Protein AF-A0A959S292-F1 (afdb_monomer)

Mean predicted aligned error: 10.47 Å

Radius of gyration: 26.12 Å; Cα contacts (8 Å, |Δi|>4): 467; chains: 1; bounding box: 63×38×84 Å

Solvent-accessible surface area (backbone atoms only — not comparable to full-atom values): 20272 Å² total; per-residue (Å²): 128,15,87,59,72,49,72,53,76,44,62,42,86,89,78,70,42,67,40,35,37,38,40,36,19,60,53,33,77,73,73,91,81,73,56,94,46,93,55,31,39,71,78,40,33,29,43,41,36,37,42,35,37,43,74,49,97,86,70,49,79,38,80,38,33,33,41,45,33,38,39,38,37,36,27,41,41,63,89,47,100,77,47,44,82,45,79,46,78,48,81,46,76,52,67,63,85,62,91,89,60,82,84,85,71,63,50,64,86,78,71,92,63,91,68,58,67,73,57,57,53,29,63,56,75,87,56,65,69,58,62,72,72,41,63,88,75,49,69,95,51,102,72,45,62,68,62,44,54,63,67,34,71,88,39,90,34,64,75,26,67,83,47,93,48,86,84,62,87,70,69,72,68,83,53,68,34,41,64,76,60,94,70,78,73,71,81,70,83,72,73,78,64,80,85,66,82,83,62,96,76,66,59,78,77,75,44,44,40,85,40,72,48,66,39,38,38,78,49,72,56,92,96,44,73,48,76,51,71,46,42,31,41,37,41,87,71,30,45,71,75,61,88,79,47,44,30,40,42,29,39,53,44,50,54,53,48,51,52,41,51,54,48,51,57,50,51,52,60,53,69,74,45,95,68,52,76,66,59,48,51,53,51,49,56,56,46,50,57,53,49,56,51,52,53,51,52,49,55,64,59,17,63,74,39,73,32,55,72,47,42,52,55,52,33,51,51,36,27,74,79,70,71,43,56,45,59,77,76,40,45,51,82,61,79,89,126

Secondary structure (DSSP, 8-state):
--SS-EEEEEE-TTT--EEEEEEEETT-SS-S---SSTT-EEEEEEEEEEEEEEE-TTS-EEEEEEEEEEEEEEEETTTSTT-EEEEEEEEEEEE---SSS-----B----SS---HHHHHTTSPP-HHHHHH-GGGS---TT-HHHHHHH-TTS--TTTTTS--TT-SS-SSSPPPEE--SSPP--------TT-TT-SSS-TTTSEE--EEEEEEEEEETTEEEEEEEEEE-TTT-EE-SPP-HHHHHHHHHHHHHHHHHHHHHHHHHHTS---HHHHHHHHHHHHHHHHHHHHHHHHHHTTTT-HHHHHHHHHHHHHHH---HHHHH-TTSPP-

Nearest PDB structures (foldseek):
  7dsa-assembly1_B  TM=5.468E-01  e=2.032E-01  Gallus gallus
  3aa6-assembly1_B  TM=6.271E-01  e=7.520E-01  Gallus gallus
  7ds6-assembly1_B  TM=5.058E-01  e=6.047E-01  Gallus gallus
  4akr-assembly1_A  TM=4.272E-01  e=4.360E-01  Dictyostelium discoideum AX2
  7t5q-assembly1_J  TM=5.688E-01  e=2.783E+00  Homo sapiens

Sequence (337 aa):
TGLFFYGKIWINKTNNHFIKFTMNCDNALKHPFLPLFPSDKISNVSLFITQSFKNKSDGQVLYNHTDFIYKIDYVSRSESLEAQNYSILTKAVLYAYNYDSIFNLPFFNFGDINMDDYRKINAMPYNDFFWKNNDEYRLNDSINSNELFFNDSSSLTNKTLFNSNTILNKSFFEHPYIHWSKNRVKFRDILQDTSFENELTAIKSEQYNLSVKIYMDINSYKDSTDIITSTIFDPFESFYYLPIDNQTHCFVNIYFDLCEIERRKFEEKLKAQKININSAKEMYNTFLTQFEINKKVYLKAVERGTNKKEMEKYNNIVYKELGINNIELFQPFQDEK

pLDDT: mean 83.11, std 15.4, range [36.31, 98.06]

Foldseek 3Di:
DADAWDKDWDADPVLRHTAKMKTWGFFHPDDPDDDPDPQKDWPGKIWIKMWGWDADPVGDIGTFKIWIWMWTWMWHSNPDPPIDTDIDIDTDMGGDPDDPDDDDDKDDDLDPDPDDVLLVVQQDDDDPPCCVQCVVPQDPDPPRVVVCLQPPCVHQHQVNVPPDDVVPPDDLLVHGKHWDDPDFDDHDFPPPPPVPPPPPPDDQVVQWDWDKIKIWDWDDDDPDIDIDITIITNSNRTGHRDGDALLLSLLNRLLSLVLVLLVVVLVVVVVVDPDDPVRNVVSVVVSVVVSVVVSVVSCVCCVSRPNVVSSVVSQVVSCVRPVDRSCVVSVNPDPDD

Structure (mmCIF, N/CA/C/O backbone):
data_AF-A0A959S292-F1
#
_entry.id   AF-A0A959S292-F1
#
loop_
_atom_site.group_PDB
_atom_site.id
_atom_site.type_symbol
_atom_site.label_atom_id
_atom_site.label_alt_id
_atom_site.label_comp_id
_atom_site.label_asym_id
_atom_site.label_entity_id
_atom_site.label_seq_id
_atom_site.pdbx_PDB_ins_code
_atom_site.Cartn_x
_atom_site.Cartn_y
_atom_site.Cartn_z
_atom_site.occupancy
_atom_site.B_iso_or_equiv
_atom_site.auth_seq_id
_atom_site.auth_comp_id
_atom_site.auth_asym_id
_atom_site.auth_atom_id
_atom_site.pdbx_PDB_model_num
ATOM 1 N N . THR A 1 1 ? 38.748 -5.333 -19.003 1.00 64.69 1 THR A N 1
ATOM 2 C CA . THR A 1 1 ? 37.351 -5.159 -19.469 1.00 64.69 1 THR A CA 1
ATOM 3 C C . THR A 1 1 ? 36.496 -4.782 -18.266 1.00 64.69 1 THR A C 1
ATOM 5 O O . THR A 1 1 ? 36.969 -4.993 -17.158 1.00 64.69 1 THR A O 1
ATOM 8 N N . GLY A 1 2 ? 35.346 -4.118 -18.436 1.00 80.00 2 GLY A N 1
ATOM 9 C CA . GLY A 1 2 ? 34.453 -3.781 -17.307 1.00 80.00 2 GLY A CA 1
ATOM 10 C C . GLY A 1 2 ? 34.428 -2.321 -16.825 1.00 80.00 2 GLY A C 1
ATOM 11 O O . GLY A 1 2 ? 33.621 -1.979 -15.966 1.00 80.00 2 GLY A O 1
ATOM 12 N N . LEU A 1 3 ? 35.280 -1.435 -17.358 1.00 88.81 3 LEU A N 1
ATOM 13 C CA . LEU A 1 3 ? 35.246 0.007 -17.032 1.00 88.81 3 LEU A CA 1
ATOM 14 C C . LEU A 1 3 ? 34.299 0.816 -17.926 1.00 88.81 3 LEU A C 1
ATOM 16 O O . LEU A 1 3 ? 33.831 1.875 -17.516 1.00 88.81 3 LEU A O 1
ATOM 20 N N . PHE A 1 4 ? 34.038 0.333 -19.141 1.00 92.06 4 PHE A N 1
ATOM 21 C CA . PHE A 1 4 ? 33.269 1.037 -20.162 1.00 92.06 4 PHE A CA 1
ATOM 22 C C . PHE A 1 4 ? 32.275 0.088 -20.821 1.00 92.06 4 PHE A C 1
ATOM 24 O O . PHE A 1 4 ? 32.559 -1.101 -20.982 1.00 92.06 4 PHE A O 1
ATOM 31 N N . PHE A 1 5 ? 31.143 0.642 -21.248 1.00 94.19 5 PHE A N 1
ATOM 32 C CA . PHE A 1 5 ? 30.197 -0.062 -22.100 1.00 94.19 5 PHE A CA 1
ATOM 33 C C . PHE A 1 5 ? 30.690 -0.086 -23.549 1.00 94.19 5 PHE A C 1
ATOM 35 O O . PHE A 1 5 ? 31.278 0.880 -24.036 1.00 94.19 5 PHE A O 1
ATOM 42 N N . TYR A 1 6 ? 30.386 -1.168 -24.256 1.00 95.50 6 TYR A N 1
ATOM 43 C CA . TYR A 1 6 ? 30.479 -1.251 -25.711 1.00 95.50 6 TYR A CA 1
ATOM 44 C C . TYR A 1 6 ? 29.097 -1.515 -26.303 1.00 95.50 6 TYR A C 1
ATOM 46 O O . TYR A 1 6 ? 28.211 -2.052 -25.640 1.00 95.50 6 TYR A O 1
ATOM 54 N N . GLY A 1 7 ? 28.883 -1.128 -27.557 1.00 96.00 7 GLY A N 1
ATOM 55 C CA . GLY A 1 7 ? 27.524 -1.065 -28.062 1.00 96.00 7 GLY A CA 1
ATOM 56 C C . GLY A 1 7 ? 27.379 -0.876 -29.554 1.00 96.00 7 GLY A C 1
ATOM 57 O O . GLY A 1 7 ? 28.348 -0.800 -30.305 1.00 96.00 7 GLY A O 1
ATOM 58 N N . LYS A 1 8 ? 26.120 -0.807 -29.968 1.00 97.44 8 LYS A N 1
ATOM 59 C CA . LYS A 1 8 ? 25.694 -0.532 -31.337 1.00 97.44 8 LYS A CA 1
ATOM 60 C C . LYS A 1 8 ? 24.531 0.442 -31.275 1.00 97.44 8 LYS A C 1
ATOM 62 O O . LYS A 1 8 ? 23.714 0.363 -30.361 1.00 97.44 8 LYS A O 1
ATOM 67 N N . ILE A 1 9 ? 24.459 1.335 -32.251 1.00 95.25 9 ILE A N 1
ATOM 68 C CA . ILE A 1 9 ? 23.356 2.276 -32.429 1.00 95.25 9 ILE A CA 1
ATOM 69 C C . ILE A 1 9 ? 22.746 1.996 -33.799 1.00 95.25 9 ILE A C 1
ATOM 71 O O . ILE A 1 9 ? 23.464 1.815 -34.782 1.00 95.25 9 ILE A O 1
ATOM 75 N N . TRP A 1 10 ? 21.420 1.958 -33.859 1.00 95.44 10 TRP A N 1
ATOM 76 C CA . TRP A 1 10 ? 20.664 1.815 -35.093 1.00 95.44 10 TRP A CA 1
ATOM 77 C C . TRP A 1 10 ? 19.926 3.117 -35.373 1.00 95.44 10 TRP A C 1
ATOM 79 O O . TRP A 1 10 ? 19.134 3.580 -34.551 1.00 95.44 10 TRP A O 1
ATOM 89 N N . ILE A 1 11 ? 20.183 3.677 -36.552 1.00 92.00 11 ILE A N 1
ATOM 90 C CA . ILE A 1 11 ? 19.563 4.904 -37.048 1.00 92.00 11 ILE A CA 1
ATOM 91 C C . ILE A 1 11 ? 18.840 4.555 -38.344 1.00 92.00 11 ILE A C 1
ATOM 93 O O . ILE A 1 11 ? 19.388 3.867 -39.209 1.00 92.00 11 ILE A O 1
ATOM 97 N N . ASN A 1 12 ? 17.600 5.009 -38.482 1.00 88.38 12 ASN A N 1
ATOM 98 C CA . ASN A 1 12 ? 16.881 4.911 -39.739 1.00 88.38 12 ASN A CA 1
ATOM 99 C C . ASN A 1 12 ? 17.501 5.900 -40.735 1.00 88.38 12 ASN A C 1
ATOM 101 O O . ASN A 1 12 ? 17.478 7.107 -40.525 1.00 88.38 12 ASN A O 1
ATOM 105 N N . LYS A 1 13 ? 18.055 5.379 -41.830 1.00 87.12 13 LYS A N 1
ATOM 106 C CA . LYS A 1 13 ? 18.796 6.171 -42.820 1.00 87.12 13 LYS A CA 1
ATOM 107 C C . LYS A 1 13 ? 17.930 7.196 -43.565 1.00 87.12 13 LYS A C 1
ATOM 109 O O . LYS A 1 13 ? 18.461 8.181 -44.060 1.00 87.12 13 LYS A O 1
ATOM 114 N N . THR A 1 14 ? 16.624 6.963 -43.675 1.00 86.75 14 THR A N 1
ATOM 115 C CA . THR A 1 14 ? 15.723 7.819 -44.459 1.00 86.75 14 THR A CA 1
ATOM 116 C C . THR A 1 14 ? 15.321 9.074 -43.695 1.00 86.75 14 THR A C 1
ATOM 118 O O . THR A 1 14 ? 15.232 10.141 -44.291 1.00 86.75 14 THR A O 1
ATOM 121 N N . ASN A 1 15 ? 15.091 8.965 -42.385 1.00 84.62 15 ASN A N 1
ATOM 122 C CA . ASN A 1 15 ? 14.650 10.087 -41.549 1.00 84.62 15 ASN A CA 1
ATOM 123 C C . ASN A 1 15 ? 15.661 10.485 -40.459 1.00 84.62 15 ASN A C 1
ATOM 125 O O . ASN A 1 15 ? 15.398 11.407 -39.702 1.00 84.62 15 ASN A O 1
ATOM 129 N N . ASN A 1 16 ? 16.821 9.825 -40.379 1.00 85.31 16 ASN A N 1
ATOM 130 C CA . ASN A 1 16 ? 17.844 10.019 -39.344 1.00 85.31 16 ASN A CA 1
ATOM 131 C C . ASN A 1 16 ? 17.335 9.823 -37.9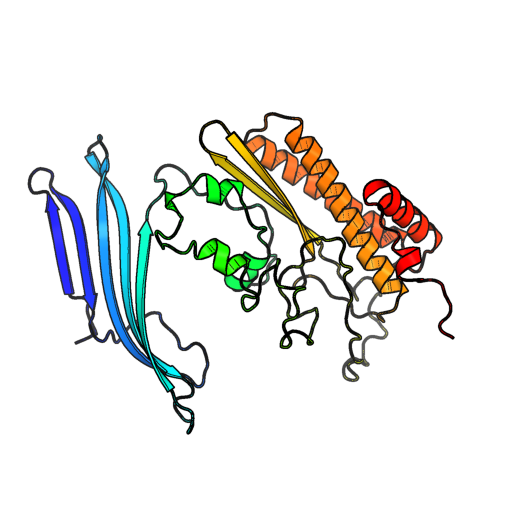04 1.00 85.31 16 ASN A C 1
ATOM 133 O O . ASN A 1 16 ? 17.915 10.357 -36.960 1.00 85.31 16 ASN A O 1
ATOM 137 N N . HIS A 1 17 ? 16.270 9.042 -37.706 1.00 89.19 17 HIS A N 1
ATOM 138 C CA . HIS A 1 17 ? 15.724 8.788 -36.373 1.00 89.19 17 HIS A CA 1
ATOM 139 C C . HIS A 1 17 ? 16.419 7.616 -35.679 1.00 89.19 17 HIS A C 1
ATOM 141 O O . HIS A 1 17 ? 16.722 6.593 -36.300 1.00 89.19 17 HIS A O 1
ATOM 147 N N . PHE A 1 18 ? 16.608 7.734 -34.364 1.00 88.81 18 PHE A N 1
ATOM 148 C CA . PHE A 1 18 ? 17.076 6.633 -33.528 1.00 88.81 18 PHE A CA 1
ATOM 149 C C . PHE A 1 18 ? 16.031 5.517 -33.478 1.00 88.81 18 PHE A C 1
ATOM 151 O O . PHE A 1 18 ? 14.853 5.767 -33.238 1.00 88.81 18 PHE A O 1
ATOM 158 N N . ILE A 1 19 ? 16.475 4.281 -33.699 1.00 91.25 19 ILE A N 1
ATOM 159 C CA . ILE A 1 19 ? 15.629 3.085 -33.599 1.00 91.25 19 ILE A CA 1
ATOM 160 C C . ILE A 1 19 ? 15.891 2.391 -32.268 1.00 91.25 19 ILE A C 1
ATOM 162 O O . ILE A 1 19 ? 14.966 2.085 -31.524 1.00 91.25 19 ILE A O 1
ATOM 166 N N . LYS A 1 20 ? 17.162 2.113 -31.978 1.00 95.00 20 LYS A N 1
ATOM 167 C CA . LYS A 1 20 ? 17.593 1.483 -30.732 1.00 95.00 20 LYS A CA 1
ATOM 168 C C . LYS A 1 20 ? 19.090 1.642 -30.535 1.00 95.00 20 LYS A C 1
ATOM 170 O O . LYS A 1 20 ? 19.821 1.878 -31.500 1.00 95.00 20 LYS A O 1
ATOM 175 N N . PHE A 1 21 ? 19.558 1.417 -29.319 1.00 96.06 21 PHE A N 1
ATOM 176 C CA . PHE A 1 21 ? 20.965 1.155 -29.062 1.00 96.06 21 PHE A CA 1
ATOM 177 C C . PHE A 1 21 ? 21.142 0.104 -27.972 1.00 96.06 21 PHE A C 1
ATOM 179 O O . PHE A 1 21 ? 20.282 -0.084 -27.116 1.00 96.06 21 PHE A O 1
ATOM 186 N N . THR A 1 22 ? 22.267 -0.598 -28.034 1.00 97.50 22 THR A N 1
ATOM 187 C CA . THR A 1 22 ? 22.650 -1.627 -27.063 1.00 97.50 22 THR A CA 1
ATOM 188 C C . THR A 1 22 ? 23.900 -1.181 -26.330 1.00 97.50 22 THR A C 1
ATOM 190 O O . THR A 1 22 ? 24.841 -0.731 -26.982 1.00 97.50 22 THR A O 1
ATOM 193 N N . MET A 1 23 ? 23.944 -1.373 -25.020 1.00 96.75 23 MET A N 1
ATOM 194 C CA . MET A 1 23 ? 25.110 -1.170 -24.171 1.00 96.75 23 MET A CA 1
ATOM 195 C C . MET A 1 23 ? 25.394 -2.464 -23.422 1.00 96.75 23 MET A C 1
ATOM 197 O O . MET A 1 23 ? 24.545 -2.962 -22.690 1.00 96.75 23 MET A O 1
ATOM 201 N N . ASN A 1 24 ? 26.598 -2.989 -23.587 1.00 97.31 24 ASN A N 1
ATOM 202 C CA . ASN A 1 24 ? 27.053 -4.208 -22.942 1.00 97.31 24 ASN A CA 1
ATOM 203 C C . ASN A 1 24 ? 28.299 -3.895 -22.117 1.00 97.31 24 ASN A C 1
ATOM 205 O O . ASN A 1 24 ? 29.180 -3.161 -22.568 1.00 97.31 24 ASN A O 1
ATOM 209 N N . CYS A 1 25 ? 28.365 -4.433 -20.908 1.00 97.25 25 CYS A N 1
ATOM 210 C CA . CYS A 1 25 ? 29.530 -4.346 -20.045 1.00 97.25 25 CYS A CA 1
ATOM 211 C C . CYS A 1 25 ? 29.697 -5.683 -19.333 1.00 97.25 25 CYS A C 1
ATOM 213 O O . CYS A 1 25 ? 29.004 -5.970 -18.356 1.00 97.25 25 CYS A O 1
ATOM 215 N N . ASP A 1 26 ? 30.604 -6.504 -19.855 1.00 95.50 26 ASP A N 1
ATOM 216 C CA . ASP A 1 26 ? 31.006 -7.749 -19.215 1.00 95.50 26 ASP A CA 1
ATOM 217 C C . ASP A 1 26 ? 31.930 -7.438 -18.037 1.00 95.50 26 ASP A C 1
ATOM 219 O O . ASP A 1 26 ? 32.876 -6.650 -18.170 1.00 95.50 26 ASP A O 1
ATOM 223 N N . ASN A 1 27 ? 31.668 -8.082 -16.901 1.00 95.38 27 ASN A N 1
ATOM 224 C CA . ASN A 1 27 ? 32.416 -7.906 -15.655 1.00 95.38 27 ASN A CA 1
ATOM 225 C C . ASN A 1 27 ? 32.567 -6.427 -15.253 1.00 95.38 27 ASN A C 1
ATOM 227 O O . ASN A 1 27 ? 33.669 -5.933 -15.004 1.00 95.38 27 ASN A O 1
ATOM 231 N N . ALA A 1 28 ? 31.446 -5.707 -15.253 1.00 96.06 28 ALA A N 1
ATOM 232 C CA . ALA A 1 28 ? 31.340 -4.306 -14.891 1.00 96.06 28 ALA A CA 1
ATOM 233 C C . ALA A 1 28 ? 31.953 -4.043 -13.508 1.00 96.06 28 ALA A C 1
ATOM 235 O O . ALA A 1 28 ? 31.507 -4.589 -12.506 1.00 96.06 28 ALA A O 1
ATOM 236 N N . LEU A 1 29 ? 32.951 -3.159 -13.450 1.00 93.12 29 LEU A N 1
ATOM 237 C CA . LEU A 1 29 ? 33.611 -2.750 -12.203 1.00 93.12 29 LEU A CA 1
ATOM 238 C C . LEU A 1 29 ? 32.857 -1.628 -11.481 1.00 93.12 29 LEU A C 1
ATOM 240 O O . LEU A 1 29 ? 33.054 -1.405 -10.291 1.00 93.12 29 LEU A O 1
ATOM 244 N N . LYS A 1 30 ? 32.021 -0.887 -12.214 1.00 91.75 30 LYS A N 1
ATOM 245 C CA . LYS A 1 30 ? 31.137 0.147 -11.675 1.00 91.75 30 LYS A CA 1
ATOM 246 C C . LYS A 1 30 ? 29.698 -0.265 -11.944 1.00 91.75 30 LYS A C 1
ATOM 248 O O . LYS A 1 30 ? 29.272 -0.299 -13.096 1.00 91.75 30 LYS A O 1
ATOM 253 N N . HIS A 1 31 ? 28.967 -0.571 -10.881 1.00 93.06 31 HIS A N 1
ATOM 254 C CA . HIS A 1 31 ? 27.569 -0.980 -10.939 1.00 93.06 31 HIS A CA 1
ATOM 255 C C . HIS A 1 31 ? 26.812 -0.498 -9.694 1.00 93.06 31 HIS A C 1
ATOM 257 O O . HIS A 1 31 ? 27.437 -0.262 -8.660 1.00 93.06 31 HIS A O 1
ATOM 263 N N . PRO A 1 32 ? 25.475 -0.373 -9.763 1.00 91.31 32 PRO A N 1
ATOM 264 C CA . PRO A 1 32 ? 24.669 0.104 -8.640 1.00 91.31 32 PRO A CA 1
ATOM 265 C C . PRO A 1 32 ? 24.300 -0.992 -7.626 1.00 91.31 32 PRO A C 1
ATOM 267 O O . PRO A 1 32 ? 23.715 -0.683 -6.594 1.00 91.31 32 PRO A O 1
ATOM 270 N N . PHE A 1 33 ? 24.587 -2.268 -7.910 1.00 92.31 33 PHE A N 1
ATOM 271 C CA . PHE A 1 33 ? 24.202 -3.370 -7.024 1.00 92.31 33 PHE A CA 1
ATOM 272 C C . PHE A 1 33 ? 25.020 -3.405 -5.733 1.00 92.31 33 PHE A C 1
ATOM 274 O O . PHE A 1 33 ? 26.239 -3.222 -5.762 1.00 92.31 33 PHE A O 1
ATOM 281 N N . LEU A 1 34 ? 24.340 -3.729 -4.635 1.00 90.62 34 LEU A N 1
ATOM 282 C CA . LEU A 1 34 ? 24.909 -3.934 -3.308 1.00 90.62 34 LEU A CA 1
ATOM 283 C C . LEU A 1 34 ? 24.552 -5.342 -2.804 1.00 90.62 34 LEU A C 1
ATOM 285 O O . LEU A 1 34 ? 23.494 -5.859 -3.177 1.00 90.62 34 LEU A O 1
ATOM 289 N N . PRO A 1 35 ? 25.403 -5.975 -1.977 1.00 89.25 35 PRO A N 1
ATOM 290 C CA . PRO A 1 35 ? 25.037 -7.207 -1.289 1.00 89.25 35 PRO A CA 1
ATOM 291 C C . PRO A 1 35 ? 23.813 -7.017 -0.387 1.00 89.25 35 PRO A C 1
ATOM 293 O O . PRO A 1 35 ? 23.627 -5.942 0.181 1.00 89.25 35 PRO A O 1
ATOM 296 N N . LEU A 1 36 ? 22.995 -8.064 -0.242 1.00 82.31 36 LEU A N 1
ATOM 297 C CA . LEU A 1 36 ? 21.793 -8.022 0.598 1.00 82.31 36 LEU A CA 1
ATOM 298 C C . LEU A 1 36 ? 22.147 -7.973 2.090 1.00 82.31 36 LEU A C 1
ATOM 300 O O . LEU A 1 36 ? 21.486 -7.282 2.860 1.00 82.31 36 LEU A O 1
ATOM 304 N N . PHE A 1 37 ? 23.205 -8.686 2.483 1.00 84.88 37 PHE A N 1
ATOM 305 C CA . PHE A 1 37 ? 23.702 -8.720 3.855 1.00 84.88 37 PHE A CA 1
ATOM 306 C C . PHE A 1 37 ? 25.170 -8.288 3.920 1.00 84.88 37 PHE A C 1
ATOM 308 O O . PHE A 1 37 ? 25.918 -8.532 2.972 1.00 84.88 37 PHE A O 1
ATOM 315 N N . PRO A 1 38 ? 25.627 -7.714 5.049 1.00 87.62 38 PRO A N 1
ATOM 316 C CA . PRO A 1 38 ? 27.033 -7.346 5.230 1.00 87.62 38 PRO A CA 1
ATOM 317 C C . PRO A 1 38 ? 28.011 -8.524 5.103 1.00 87.62 38 PRO A C 1
ATOM 319 O O . PRO A 1 38 ? 29.170 -8.322 4.763 1.00 87.62 38 PRO A O 1
ATOM 322 N N . SER A 1 39 ? 27.549 -9.749 5.376 1.00 89.31 39 SER A N 1
ATOM 323 C CA . SER A 1 39 ? 28.332 -10.987 5.259 1.00 89.31 39 SER A CA 1
ATOM 324 C C . SER A 1 39 ? 28.473 -11.507 3.826 1.00 89.31 39 SER A C 1
ATOM 326 O O . SER A 1 39 ? 29.103 -12.543 3.612 1.00 89.31 39 SER A O 1
ATOM 328 N N . ASP A 1 40 ? 27.818 -10.861 2.866 1.00 92.56 40 ASP A N 1
ATOM 329 C CA . ASP A 1 40 ? 27.700 -11.331 1.495 1.00 92.56 40 ASP A CA 1
ATOM 330 C C . ASP A 1 40 ? 28.548 -10.480 0.548 1.00 92.56 40 ASP A C 1
ATOM 332 O O . ASP A 1 40 ? 28.927 -9.344 0.837 1.00 92.56 40 ASP A O 1
ATOM 336 N N . LYS A 1 41 ? 28.824 -11.024 -0.638 1.00 93.94 41 LYS A N 1
ATOM 337 C CA . LYS A 1 41 ? 29.669 -10.382 -1.640 1.00 93.94 41 LYS A CA 1
ATOM 338 C C . LYS A 1 41 ? 29.116 -10.563 -3.046 1.00 93.94 41 LYS A C 1
ATOM 340 O O . LYS A 1 41 ? 28.750 -11.661 -3.452 1.00 93.94 41 LYS A O 1
ATOM 345 N N . ILE A 1 42 ? 29.167 -9.494 -3.835 1.00 95.19 42 ILE A N 1
ATOM 346 C CA . ILE A 1 42 ? 29.008 -9.563 -5.289 1.00 95.19 42 ILE A CA 1
ATOM 347 C C . ILE A 1 42 ? 30.398 -9.723 -5.896 1.00 95.19 42 ILE A C 1
ATOM 349 O O . ILE A 1 42 ? 31.257 -8.855 -5.752 1.00 95.19 42 ILE A O 1
ATOM 353 N N . SER A 1 43 ? 30.639 -10.866 -6.527 1.00 93.50 43 SER A N 1
ATOM 354 C CA . SER A 1 43 ? 31.933 -11.180 -7.137 1.00 93.50 43 SER A CA 1
ATOM 355 C C . SER A 1 43 ? 32.042 -10.656 -8.565 1.00 93.50 43 SER A C 1
ATOM 357 O O . SER A 1 43 ? 33.134 -10.299 -9.003 1.00 93.50 43 SER A O 1
ATOM 359 N N . ASN A 1 44 ? 30.915 -10.589 -9.274 1.00 96.00 44 ASN A N 1
ATOM 360 C CA . ASN A 1 44 ? 30.875 -10.158 -10.657 1.00 96.00 44 ASN A CA 1
ATOM 361 C C . ASN A 1 44 ? 29.491 -9.636 -11.046 1.00 96.00 44 ASN A C 1
ATOM 363 O O . ASN A 1 44 ? 28.473 -10.166 -10.598 1.00 96.00 44 ASN A O 1
ATOM 367 N N . VAL A 1 45 ? 29.466 -8.644 -11.935 1.00 97.06 45 VAL A N 1
ATOM 368 C CA . VAL A 1 45 ? 28.246 -8.113 -12.549 1.00 97.06 45 VAL A CA 1
ATOM 369 C C . VAL A 1 45 ? 28.480 -7.968 -14.041 1.00 97.06 45 VAL A C 1
ATOM 371 O O . VAL A 1 45 ? 29.467 -7.379 -14.457 1.00 97.06 45 VAL A O 1
ATOM 374 N N . SER A 1 46 ? 27.566 -8.459 -14.867 1.00 97.56 46 SER A N 1
ATOM 375 C CA . SER A 1 46 ? 27.541 -8.158 -16.300 1.00 97.56 46 SER A CA 1
ATOM 376 C C . SER A 1 46 ? 26.209 -7.522 -16.666 1.00 97.56 46 SER A C 1
ATOM 378 O O . SER A 1 46 ? 25.164 -7.977 -16.205 1.00 97.56 46 SER A O 1
ATOM 380 N N . LEU A 1 47 ? 26.252 -6.460 -17.467 1.00 97.06 47 LEU A N 1
ATOM 381 C CA . LEU A 1 47 ? 25.096 -5.641 -17.832 1.00 97.06 47 LEU A CA 1
ATOM 382 C C . LEU A 1 47 ? 24.891 -5.669 -19.346 1.00 97.06 47 LEU A C 1
ATOM 384 O O . LEU A 1 47 ? 25.827 -5.392 -20.095 1.00 97.06 47 LEU A O 1
ATOM 388 N N . PHE A 1 48 ? 23.663 -5.925 -19.784 1.00 97.25 48 PHE A N 1
ATOM 389 C CA . PHE A 1 48 ? 23.243 -5.905 -21.182 1.00 97.25 48 PHE A CA 1
ATOM 390 C C . PHE A 1 48 ? 21.945 -5.101 -21.280 1.00 97.25 48 PHE A C 1
ATOM 392 O O . PHE A 1 48 ? 20.873 -5.548 -20.874 1.00 97.25 48 PHE A O 1
ATOM 399 N N . ILE A 1 49 ? 22.057 -3.878 -21.783 1.00 96.50 49 ILE A N 1
ATOM 400 C CA . ILE A 1 49 ? 20.988 -2.882 -21.795 1.00 96.50 49 ILE A CA 1
ATOM 401 C C . ILE A 1 49 ? 20.635 -2.586 -23.246 1.00 96.50 49 ILE A C 1
ATOM 403 O O . ILE A 1 49 ? 21.499 -2.170 -24.014 1.00 96.50 49 ILE A O 1
ATOM 407 N N . THR A 1 50 ? 19.376 -2.751 -23.627 1.00 97.31 50 THR A N 1
ATOM 408 C CA . THR A 1 50 ? 18.874 -2.319 -24.936 1.00 97.31 50 THR A CA 1
ATOM 409 C C . THR A 1 50 ? 17.826 -1.251 -24.728 1.00 97.31 50 THR A C 1
ATOM 411 O O . THR A 1 50 ? 16.832 -1.512 -24.071 1.00 97.31 50 THR A O 1
ATOM 414 N N . GLN A 1 51 ? 18.020 -0.066 -25.299 1.00 96.31 51 GLN A N 1
ATOM 415 C CA . GLN A 1 51 ? 16.989 0.968 -25.334 1.00 96.31 51 GLN A CA 1
ATOM 416 C C . GLN A 1 51 ? 16.429 1.081 -26.740 1.00 96.31 51 GLN A C 1
ATOM 418 O O . GLN A 1 51 ? 17.187 1.206 -27.702 1.00 96.31 51 GLN A O 1
ATOM 423 N N . SER A 1 52 ? 15.108 1.054 -26.850 1.00 95.00 52 SER A N 1
ATOM 424 C CA . SER A 1 52 ? 14.377 1.112 -28.113 1.00 95.00 52 SER A CA 1
ATOM 425 C C . SER A 1 52 ? 13.526 2.373 -28.185 1.00 95.00 52 SER A C 1
ATOM 427 O O . SER A 1 52 ? 13.027 2.851 -27.168 1.00 95.00 52 SER A O 1
ATOM 429 N N . PHE A 1 53 ? 13.312 2.879 -29.396 1.00 92.94 53 PHE A N 1
ATOM 430 C CA . PHE A 1 53 ? 12.569 4.101 -29.690 1.00 92.94 53 PHE A CA 1
ATOM 431 C C . PHE A 1 53 ? 11.531 3.849 -30.785 1.00 92.94 53 PHE A C 1
ATOM 433 O O . PHE A 1 53 ? 11.675 2.939 -31.604 1.00 92.94 53 PHE A O 1
ATOM 440 N N . LYS A 1 54 ? 10.473 4.659 -30.807 1.00 89.62 54 LYS A N 1
ATOM 441 C CA . LYS A 1 54 ? 9.431 4.630 -31.836 1.00 89.62 54 LYS A CA 1
ATOM 442 C C . LYS A 1 54 ? 9.146 6.025 -32.369 1.00 89.62 54 LYS A C 1
ATOM 444 O O . LYS A 1 54 ? 9.299 7.010 -31.655 1.00 89.62 54 LYS A O 1
ATOM 449 N N . ASN A 1 55 ? 8.700 6.091 -33.617 1.00 84.69 55 ASN A N 1
ATOM 450 C CA . ASN A 1 55 ? 8.321 7.346 -34.258 1.00 84.69 55 ASN A CA 1
ATOM 451 C C . ASN A 1 55 ? 6.818 7.583 -34.083 1.00 84.69 55 ASN A C 1
ATOM 453 O O . ASN A 1 55 ? 6.028 6.683 -34.374 1.00 84.69 55 ASN A O 1
ATOM 457 N N . LYS A 1 56 ? 6.423 8.783 -33.650 1.00 81.44 56 LYS A N 1
ATOM 458 C CA . LYS A 1 56 ? 5.050 9.277 -33.817 1.00 81.44 56 LYS A CA 1
ATOM 459 C C . LYS A 1 56 ? 4.835 9.721 -35.270 1.00 81.44 56 LYS A C 1
ATOM 461 O O . LYS A 1 56 ? 5.779 9.948 -36.030 1.00 81.44 56 LYS A O 1
ATOM 466 N N . SER A 1 57 ? 3.568 9.826 -35.660 1.00 73.75 57 SER A N 1
ATOM 467 C CA . SER A 1 57 ? 3.137 10.262 -36.995 1.00 73.75 57 SER A CA 1
ATOM 468 C C . SER A 1 57 ? 3.560 11.693 -37.350 1.00 73.75 57 SER A C 1
ATOM 470 O O . SER A 1 57 ? 3.623 12.027 -38.526 1.00 73.75 57 SER A O 1
ATOM 472 N N . ASP A 1 58 ? 3.870 12.521 -36.352 1.00 78.00 58 ASP A N 1
ATOM 473 C CA . ASP A 1 58 ? 4.377 13.893 -36.490 1.00 78.00 58 ASP A CA 1
ATOM 474 C C . ASP A 1 58 ? 5.906 13.974 -36.684 1.00 78.00 58 ASP A C 1
ATOM 476 O O . ASP A 1 58 ? 6.458 15.065 -36.814 1.00 78.00 58 ASP A O 1
ATOM 480 N N . GLY A 1 59 ? 6.600 12.831 -36.714 1.00 78.31 59 GLY A N 1
ATOM 481 C CA . GLY A 1 59 ? 8.055 12.760 -36.838 1.00 78.31 59 GLY A CA 1
ATOM 482 C C . GLY A 1 59 ? 8.811 12.812 -35.507 1.00 78.31 59 GLY A C 1
ATOM 483 O O . GLY A 1 59 ? 10.036 12.729 -35.514 1.00 78.31 59 GLY A O 1
ATOM 484 N N . GLN A 1 60 ? 8.135 12.891 -34.358 1.00 85.12 60 GLN A N 1
ATOM 485 C CA . GLN A 1 60 ? 8.805 12.857 -33.060 1.00 85.12 60 GLN A CA 1
ATOM 486 C C . GLN A 1 60 ? 9.321 11.446 -32.727 1.00 85.12 60 GLN A C 1
ATOM 488 O O . GLN A 1 60 ? 8.607 10.452 -32.881 1.00 85.12 60 GLN A O 1
ATOM 493 N N . VAL A 1 61 ? 10.556 11.355 -32.222 1.00 88.06 61 VAL A N 1
ATOM 494 C CA . VAL A 1 61 ? 11.140 10.111 -31.693 1.00 88.06 61 VAL A CA 1
ATOM 495 C C . VAL A 1 61 ? 10.847 10.016 -30.201 1.00 88.06 61 VAL A C 1
ATOM 497 O O . VAL A 1 61 ? 11.234 10.893 -29.431 1.00 88.06 61 VAL A O 1
ATOM 500 N N . LEU A 1 62 ? 10.193 8.936 -29.786 1.00 90.88 62 LEU A N 1
ATOM 501 C CA . LEU A 1 62 ? 9.856 8.665 -28.394 1.00 90.88 62 LEU A CA 1
ATOM 502 C C . LEU A 1 62 ? 10.567 7.414 -27.898 1.00 90.88 62 LEU A C 1
ATOM 504 O O . LEU A 1 62 ? 10.666 6.415 -28.610 1.00 90.88 62 LEU A O 1
ATOM 508 N N . TYR A 1 63 ? 11.022 7.455 -26.649 1.00 91.38 63 TYR A N 1
ATOM 509 C CA . TYR A 1 63 ? 11.483 6.267 -25.936 1.00 91.38 63 TYR A CA 1
ATOM 510 C C . TYR A 1 63 ? 10.379 5.201 -25.922 1.00 91.38 63 TYR A C 1
ATOM 512 O O . TYR A 1 63 ? 9.217 5.522 -25.722 1.00 91.38 63 TYR A O 1
ATOM 520 N N . ASN A 1 64 ? 10.698 3.934 -26.153 1.00 90.56 64 ASN A N 1
ATOM 521 C CA . ASN A 1 64 ? 9.709 2.858 -26.158 1.00 90.56 64 ASN A CA 1
ATOM 522 C C . ASN A 1 64 ? 9.876 1.952 -24.943 1.00 90.56 64 ASN A C 1
ATOM 524 O O . ASN A 1 64 ? 8.972 1.840 -24.123 1.00 90.56 64 ASN A O 1
ATOM 528 N N . HIS A 1 65 ? 11.040 1.322 -24.816 1.00 92.06 65 HIS A N 1
ATOM 529 C CA . HIS A 1 65 ? 11.349 0.455 -23.688 1.00 92.06 65 HIS A CA 1
ATOM 530 C C . HIS A 1 65 ? 12.853 0.299 -23.490 1.00 92.06 65 HIS A C 1
ATOM 532 O O . HIS A 1 65 ? 13.646 0.598 -24.388 1.00 92.06 65 HIS A O 1
ATOM 538 N N . THR A 1 66 ? 13.215 -0.217 -22.319 1.00 95.12 66 THR A N 1
ATOM 539 C CA . THR A 1 66 ? 14.551 -0.689 -21.985 1.00 95.12 66 THR A CA 1
ATOM 540 C C . THR A 1 66 ? 14.468 -2.166 -21.642 1.00 95.12 66 THR A C 1
ATOM 542 O O . THR A 1 66 ? 13.831 -2.526 -20.654 1.00 95.12 66 THR A O 1
ATOM 545 N N . ASP A 1 67 ? 15.149 -3.006 -22.412 1.00 94.56 67 ASP A N 1
ATOM 546 C CA . ASP A 1 67 ? 15.459 -4.366 -21.988 1.00 94.56 67 ASP A CA 1
ATOM 547 C C . ASP A 1 67 ? 16.710 -4.293 -21.118 1.00 94.56 67 ASP A C 1
ATOM 549 O O . ASP A 1 67 ? 17.791 -3.925 -21.586 1.00 94.56 67 ASP A O 1
ATOM 553 N N . PHE A 1 68 ? 16.557 -4.603 -19.839 1.00 94.88 68 PHE A N 1
ATOM 554 C CA . PHE A 1 68 ? 17.629 -4.593 -18.861 1.00 94.88 68 PHE A CA 1
ATOM 555 C C . PHE A 1 68 ? 17.914 -6.026 -18.429 1.00 94.88 68 PHE A C 1
ATOM 557 O O . PHE A 1 68 ? 17.184 -6.625 -17.638 1.00 94.88 68 PHE A O 1
ATOM 564 N N . ILE A 1 69 ? 18.977 -6.594 -18.984 1.00 96.38 69 ILE A N 1
ATOM 565 C CA . ILE A 1 69 ? 19.434 -7.939 -18.660 1.00 96.38 69 ILE A CA 1
ATOM 566 C C . ILE A 1 69 ? 20.722 -7.805 -17.865 1.00 96.38 69 ILE A C 1
ATOM 568 O O . ILE A 1 69 ? 21.649 -7.108 -18.277 1.00 96.38 69 ILE A O 1
ATOM 572 N N . TYR A 1 70 ? 20.806 -8.493 -16.736 1.00 95.62 70 TYR A N 1
ATOM 573 C CA . TYR A 1 70 ? 22.029 -8.516 -15.954 1.00 95.62 70 TYR A CA 1
ATOM 574 C C . TYR A 1 70 ? 22.303 -9.894 -15.379 1.00 95.62 70 TYR A C 1
ATOM 576 O O . TYR A 1 70 ? 21.391 -10.658 -15.063 1.00 95.62 70 TYR A O 1
ATOM 584 N N . LYS A 1 71 ? 23.591 -10.199 -15.248 1.00 97.31 71 LYS A N 1
ATOM 585 C CA . LYS A 1 71 ? 24.090 -11.402 -14.595 1.00 97.31 71 LYS A CA 1
ATOM 586 C C . LYS A 1 71 ? 24.892 -10.994 -13.367 1.00 97.31 71 LYS A C 1
ATOM 588 O O . LYS A 1 71 ? 25.793 -10.170 -13.496 1.00 97.31 71 LYS A O 1
ATOM 593 N N . ILE A 1 72 ? 24.578 -11.565 -12.210 1.00 96.88 72 ILE A N 1
ATOM 594 C CA . ILE A 1 72 ? 25.310 -11.351 -10.960 1.00 96.88 72 ILE A CA 1
ATOM 595 C C . ILE A 1 72 ? 25.832 -12.692 -10.466 1.00 96.88 72 ILE A C 1
ATOM 597 O O . ILE A 1 72 ? 25.057 -13.633 -10.303 1.00 96.88 72 ILE A O 1
ATOM 601 N N . ASP A 1 73 ? 27.129 -12.755 -10.187 1.00 96.56 73 ASP A N 1
ATOM 602 C CA . ASP A 1 73 ? 27.720 -13.869 -9.454 1.00 96.56 73 ASP A CA 1
ATOM 603 C C . ASP A 1 73 ? 27.841 -13.451 -7.977 1.00 96.56 73 ASP A C 1
ATOM 605 O O . ASP A 1 73 ? 28.637 -12.575 -7.614 1.00 96.56 73 ASP A O 1
ATOM 609 N N . TYR A 1 74 ? 26.997 -14.043 -7.135 1.00 95.38 74 TYR A N 1
ATOM 610 C CA . TYR A 1 74 ? 26.768 -13.677 -5.739 1.00 95.38 74 TYR A CA 1
ATOM 611 C C . TYR A 1 74 ? 27.330 -14.735 -4.789 1.00 95.38 74 TYR A C 1
ATOM 613 O O . TYR A 1 74 ? 27.181 -15.929 -5.035 1.00 95.38 74 TYR A O 1
ATOM 621 N N . VAL A 1 75 ? 27.922 -14.307 -3.680 1.00 94.44 75 VAL A N 1
ATOM 622 C CA . VAL A 1 75 ? 28.435 -15.178 -2.620 1.00 94.44 75 VAL A CA 1
ATOM 623 C C . VAL A 1 75 ? 27.734 -14.815 -1.318 1.00 94.44 75 VAL A C 1
ATOM 625 O O . VAL A 1 75 ? 27.955 -13.733 -0.778 1.00 94.44 75 VAL A O 1
ATOM 628 N N . SER A 1 76 ? 26.896 -15.712 -0.808 1.00 91.19 76 SER A N 1
ATOM 629 C CA . SER A 1 76 ? 26.280 -15.557 0.511 1.00 91.19 76 SER A CA 1
ATOM 630 C C . SER A 1 76 ? 27.214 -16.079 1.595 1.00 91.19 76 SER A C 1
ATOM 632 O O . SER A 1 76 ? 27.853 -17.114 1.394 1.00 91.19 76 SER 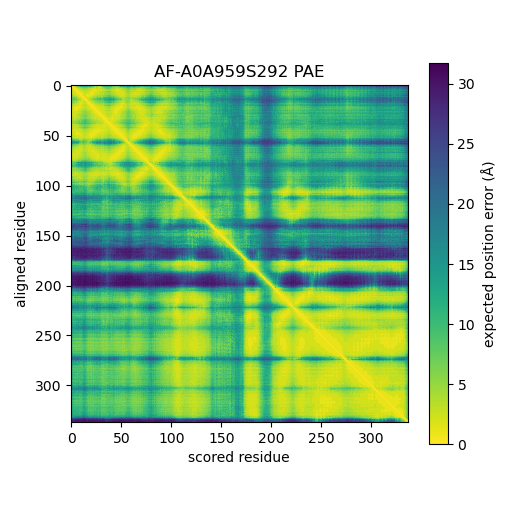A O 1
ATOM 634 N N . ARG A 1 77 ? 27.279 -15.376 2.733 1.00 89.81 77 ARG A N 1
ATOM 635 C CA . ARG A 1 77 ? 28.107 -15.715 3.904 1.00 89.81 77 ARG A CA 1
ATOM 636 C C . ARG A 1 77 ? 29.566 -15.995 3.516 1.00 89.81 77 ARG A C 1
ATOM 638 O O . ARG A 1 77 ? 30.111 -17.046 3.859 1.00 89.81 77 ARG A O 1
ATOM 645 N N . SER A 1 78 ? 30.182 -15.063 2.781 1.00 82.81 78 SER A N 1
ATOM 646 C CA . SER A 1 78 ? 31.425 -15.246 2.009 1.00 82.81 78 SER A CA 1
ATOM 647 C C . SER A 1 78 ? 32.677 -15.596 2.818 1.00 82.81 78 SER A C 1
ATOM 649 O O . SER A 1 78 ? 33.688 -15.970 2.232 1.00 82.81 78 SER A O 1
ATOM 651 N N . GLU A 1 79 ? 32.612 -15.495 4.144 1.00 83.50 79 GLU A N 1
ATOM 652 C CA . GLU A 1 79 ? 33.708 -15.798 5.077 1.00 83.50 79 GLU A CA 1
ATOM 653 C C . GLU A 1 79 ? 33.356 -16.935 6.054 1.00 83.50 79 GLU A C 1
ATOM 655 O O . GLU A 1 79 ? 34.057 -17.170 7.034 1.00 83.50 79 GLU A O 1
ATOM 660 N N . SER A 1 80 ? 32.262 -17.656 5.793 1.00 86.44 80 SER A N 1
ATOM 661 C CA . SER A 1 80 ? 31.814 -18.786 6.609 1.00 86.44 80 SER A CA 1
ATOM 662 C C . SER A 1 80 ? 32.053 -20.126 5.911 1.00 86.44 80 SER A C 1
ATOM 664 O O . SER A 1 80 ? 32.131 -20.207 4.686 1.00 86.44 80 SER A O 1
ATOM 666 N N . LEU A 1 81 ? 32.076 -21.208 6.692 1.00 83.81 81 LEU A N 1
ATOM 667 C CA . LEU A 1 81 ? 32.067 -22.579 6.162 1.00 83.81 81 LEU A CA 1
ATOM 668 C C . LEU A 1 81 ? 30.775 -22.912 5.388 1.00 83.81 81 LEU A C 1
ATOM 670 O O . LEU A 1 81 ? 30.739 -23.880 4.637 1.00 83.81 81 LEU A O 1
ATOM 674 N N . GLU A 1 82 ? 29.731 -22.096 5.547 1.00 88.19 82 GLU A N 1
ATOM 675 C CA . GLU A 1 82 ? 28.425 -22.224 4.894 1.00 88.19 82 GLU A CA 1
ATOM 676 C C . GLU A 1 82 ? 28.279 -21.281 3.686 1.00 88.19 82 GLU A C 1
ATOM 678 O O . GLU A 1 82 ? 27.155 -20.964 3.264 1.00 88.19 82 GLU A O 1
ATOM 683 N N . ALA A 1 83 ? 29.409 -20.798 3.155 1.00 89.38 83 ALA A N 1
ATOM 684 C CA . ALA A 1 83 ? 29.438 -19.932 1.990 1.00 89.38 83 ALA A CA 1
ATOM 685 C C . ALA A 1 83 ? 28.775 -20.619 0.791 1.00 89.38 83 ALA A C 1
ATOM 687 O O . ALA A 1 83 ? 29.055 -21.775 0.468 1.00 89.38 83 ALA A O 1
ATOM 688 N N . GLN A 1 84 ? 27.892 -19.892 0.113 1.00 91.44 84 GLN A N 1
ATOM 689 C CA . GLN A 1 84 ? 27.163 -20.400 -1.046 1.00 91.44 84 GLN A CA 1
ATOM 690 C C . GLN A 1 84 ? 27.301 -19.441 -2.217 1.00 91.44 84 GLN A C 1
ATOM 692 O O . GLN A 1 84 ? 27.101 -18.237 -2.071 1.00 91.44 84 GLN A O 1
ATOM 697 N N . ASN A 1 85 ? 27.603 -20.001 -3.386 1.00 92.94 85 ASN A N 1
ATOM 698 C CA . ASN A 1 85 ? 27.760 -19.251 -4.623 1.00 92.94 85 ASN A CA 1
ATOM 699 C C . ASN A 1 85 ? 26.515 -19.406 -5.490 1.00 92.94 85 ASN A C 1
ATOM 701 O O . ASN A 1 85 ? 26.040 -20.517 -5.722 1.00 92.94 85 ASN A O 1
ATOM 705 N N . TYR A 1 86 ? 26.042 -18.289 -6.022 1.00 91.88 86 TYR A N 1
ATOM 706 C CA . TYR A 1 86 ? 24.881 -18.207 -6.888 1.00 91.88 86 TYR A CA 1
ATOM 707 C C . TYR A 1 86 ? 25.251 -17.455 -8.156 1.00 91.88 86 TYR A C 1
ATOM 709 O O . TYR A 1 86 ? 25.983 -16.470 -8.109 1.00 91.88 86 TYR A O 1
ATOM 717 N N . SER A 1 87 ? 24.705 -17.888 -9.287 1.00 94.00 87 SER A N 1
ATOM 718 C CA . SER A 1 87 ? 24.742 -17.109 -10.520 1.00 94.00 87 SER A CA 1
ATOM 719 C C . SER A 1 87 ? 23.310 -16.777 -10.900 1.00 94.00 87 SER A C 1
ATOM 721 O O . SER A 1 87 ? 22.503 -17.668 -11.168 1.00 94.00 87 SER A O 1
ATOM 723 N N . ILE A 1 88 ? 22.984 -15.492 -10.852 1.00 92.88 88 ILE A N 1
ATOM 724 C CA . ILE A 1 88 ? 21.630 -14.979 -11.026 1.00 92.88 88 ILE A CA 1
ATOM 725 C C . ILE A 1 88 ? 21.586 -14.261 -12.367 1.00 92.88 88 ILE A C 1
ATOM 727 O O . ILE A 1 88 ? 22.342 -13.316 -12.589 1.00 92.88 88 ILE A O 1
ATOM 731 N N . LEU A 1 89 ? 20.704 -14.708 -13.259 1.00 94.62 89 LEU A N 1
ATOM 732 C CA . LEU A 1 89 ? 20.391 -14.019 -14.506 1.00 94.62 89 LEU A CA 1
ATOM 733 C C . LEU A 1 89 ? 19.007 -13.393 -14.383 1.00 94.62 89 LEU A C 1
ATOM 735 O O . LEU A 1 89 ? 18.008 -14.107 -14.321 1.00 94.62 89 LEU A O 1
ATOM 739 N N . THR A 1 90 ? 18.955 -12.071 -14.436 1.00 91.12 90 THR A N 1
ATOM 740 C CA . THR A 1 90 ? 17.698 -11.328 -14.452 1.00 91.12 90 THR A CA 1
ATOM 741 C C . THR A 1 90 ? 17.466 -10.741 -15.832 1.00 91.12 90 THR A C 1
ATOM 743 O O . THR A 1 90 ? 18.375 -10.182 -16.448 1.00 91.12 90 THR A O 1
ATOM 746 N N . LYS A 1 91 ? 16.226 -10.851 -16.311 1.00 92.00 91 LYS A N 1
ATOM 747 C CA . LYS A 1 91 ? 15.742 -10.195 -17.526 1.00 92.00 91 LYS A CA 1
ATOM 748 C C . LYS A 1 91 ? 14.551 -9.330 -17.143 1.00 92.00 91 LYS A C 1
ATOM 750 O O . LYS A 1 91 ? 13.521 -9.863 -16.745 1.00 92.00 91 LYS A O 1
ATOM 755 N N . ALA A 1 92 ? 14.706 -8.019 -17.248 1.00 88.31 92 ALA A N 1
ATOM 756 C CA . ALA A 1 92 ? 13.652 -7.053 -16.986 1.00 88.31 92 ALA A CA 1
ATOM 757 C C . ALA A 1 92 ? 13.351 -6.254 -18.255 1.00 88.31 92 ALA A C 1
ATOM 759 O O . ALA A 1 92 ? 14.255 -5.951 -19.033 1.00 88.31 92 ALA A O 1
ATOM 760 N N . VAL A 1 93 ? 12.084 -5.895 -18.446 1.00 86.75 93 VAL A N 1
ATOM 761 C CA . VAL A 1 93 ? 11.645 -5.001 -19.521 1.00 86.75 93 VAL A CA 1
ATOM 762 C C . VAL A 1 93 ? 10.937 -3.818 -18.878 1.00 86.75 93 VAL A C 1
ATOM 764 O O . VAL A 1 93 ? 9.965 -3.988 -18.148 1.00 86.75 93 VAL A O 1
ATOM 767 N N . LEU A 1 94 ? 11.438 -2.614 -19.139 1.00 87.81 94 LEU A N 1
ATOM 768 C CA . LEU A 1 94 ? 10.874 -1.355 -18.658 1.00 87.81 94 LEU A CA 1
ATOM 769 C C . LEU A 1 94 ? 10.215 -0.639 -19.832 1.00 87.81 94 LEU A C 1
ATOM 771 O O . LEU A 1 94 ? 10.911 -0.053 -20.660 1.00 87.81 94 LEU A O 1
ATOM 775 N N . TYR A 1 95 ? 8.889 -0.686 -19.920 1.00 84.94 95 TYR A N 1
ATOM 776 C CA . TYR A 1 95 ? 8.135 -0.154 -21.056 1.00 84.94 95 TYR A CA 1
ATOM 777 C C . TYR A 1 95 ? 7.495 1.206 -20.742 1.00 84.94 95 TYR A C 1
ATOM 779 O O . TYR A 1 95 ? 6.929 1.403 -19.668 1.00 84.94 95 TYR A O 1
ATOM 787 N N . ALA A 1 96 ? 7.552 2.149 -21.686 1.00 83.44 96 ALA A N 1
ATOM 788 C CA . ALA A 1 96 ? 6.828 3.412 -21.590 1.00 83.44 96 ALA A CA 1
ATOM 789 C C . ALA A 1 96 ? 5.358 3.207 -21.960 1.00 83.44 96 ALA A C 1
ATOM 791 O O . ALA A 1 96 ? 4.999 3.080 -23.131 1.00 83.44 96 ALA A O 1
ATOM 792 N N . TYR A 1 97 ? 4.510 3.173 -20.937 1.00 76.00 97 TYR A N 1
ATOM 793 C CA . TYR A 1 97 ? 3.085 2.908 -21.098 1.00 76.00 97 TYR A CA 1
ATOM 794 C C . TYR A 1 97 ? 2.326 4.076 -21.743 1.00 76.00 97 TYR A C 1
ATOM 796 O O . TYR A 1 97 ? 1.590 3.885 -22.708 1.00 76.00 97 TYR A O 1
ATOM 804 N N . ASN A 1 98 ? 2.531 5.294 -21.239 1.00 78.88 98 ASN A N 1
ATOM 805 C CA . ASN A 1 98 ? 1.865 6.496 -21.724 1.00 78.88 98 ASN A CA 1
ATOM 806 C C . ASN A 1 98 ? 2.868 7.655 -21.791 1.00 78.88 98 ASN A C 1
ATOM 808 O O . ASN A 1 98 ? 3.671 7.837 -20.879 1.00 78.88 98 ASN A O 1
ATOM 812 N N . TYR A 1 99 ? 2.836 8.408 -22.889 1.00 85.44 99 TYR A N 1
ATOM 813 C CA . TYR A 1 99 ? 3.726 9.549 -23.137 1.00 85.44 99 TYR A CA 1
ATOM 814 C C . TYR A 1 99 ? 3.109 10.885 -22.767 1.00 85.44 99 TYR A C 1
ATOM 816 O O . TYR A 1 99 ? 3.828 11.853 -22.547 1.00 85.44 99 TYR A O 1
ATOM 824 N N . ASP A 1 100 ? 1.783 10.932 -22.752 1.00 84.38 100 ASP A N 1
ATOM 825 C CA . ASP A 1 100 ? 1.020 12.166 -22.711 1.00 84.38 100 ASP A CA 1
ATO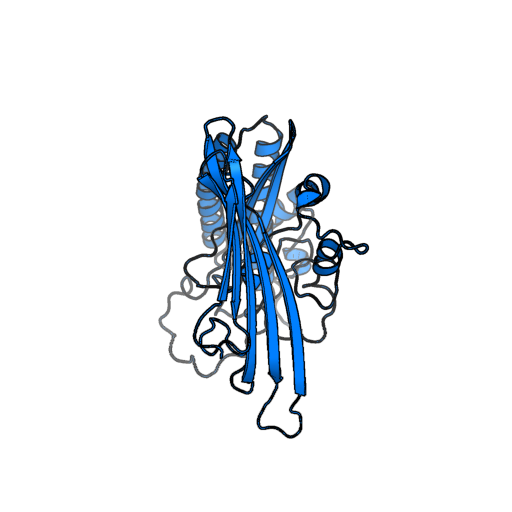M 826 C C . ASP A 1 100 ? 0.437 12.407 -21.303 1.00 84.38 100 ASP A C 1
ATOM 828 O O . ASP A 1 100 ? -0.019 13.508 -21.002 1.00 84.38 100 ASP A O 1
ATOM 832 N N . SER A 1 101 ? 0.478 11.408 -20.409 1.00 79.88 101 SER A N 1
ATOM 833 C CA . SER A 1 101 ? -0.010 11.532 -19.031 1.00 79.88 101 SER A CA 1
ATOM 834 C C . SER A 1 101 ? 0.828 10.771 -18.005 1.00 79.88 101 SER A C 1
ATOM 836 O O . SER A 1 101 ? 1.340 9.686 -18.279 1.00 79.88 101 SER A O 1
ATOM 838 N N . ILE A 1 102 ? 0.871 11.306 -16.784 1.00 79.12 102 ILE A N 1
ATOM 839 C CA . ILE A 1 102 ? 1.477 10.664 -15.612 1.00 79.12 102 ILE A CA 1
ATOM 840 C C . ILE A 1 102 ? 0.550 9.555 -15.092 1.00 79.12 102 ILE A C 1
ATOM 842 O O . ILE A 1 102 ? -0.675 9.666 -15.172 1.00 79.12 102 ILE A O 1
ATOM 846 N N . PHE A 1 103 ? 1.137 8.491 -14.544 1.00 77.25 103 PHE A N 1
ATOM 847 C CA . PHE A 1 103 ? 0.397 7.433 -13.860 1.00 77.25 103 PHE A CA 1
ATOM 848 C C . PHE A 1 103 ? -0.323 7.987 -12.618 1.00 77.25 103 PHE A C 1
ATOM 850 O O . PHE A 1 103 ? 0.285 8.673 -11.795 1.00 77.25 103 PHE A O 1
ATOM 857 N N . ASN A 1 104 ? -1.616 7.690 -12.465 1.00 77.19 104 ASN A N 1
ATOM 858 C CA . ASN A 1 104 ? -2.340 8.027 -11.241 1.00 77.19 104 ASN A CA 1
ATOM 859 C C . ASN A 1 104 ? -1.964 7.010 -10.162 1.00 77.19 104 ASN A C 1
ATOM 861 O O . ASN A 1 104 ? -2.357 5.852 -10.2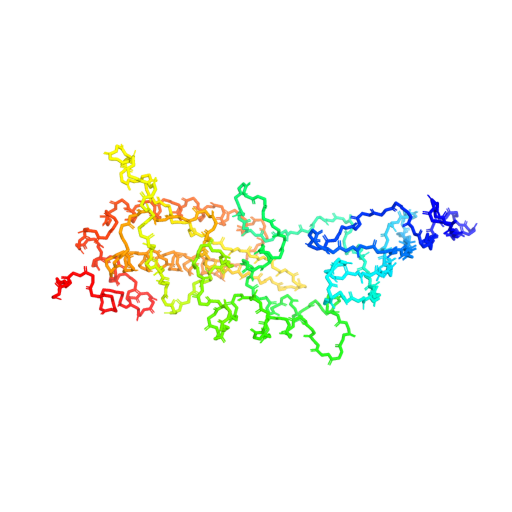47 1.00 77.19 104 ASN A O 1
ATOM 865 N N . LEU A 1 105 ? -1.192 7.442 -9.168 1.00 84.88 105 LEU A N 1
ATOM 866 C CA . LEU A 1 105 ? -0.862 6.598 -8.024 1.00 84.88 105 LEU A CA 1
ATOM 867 C C . LEU A 1 105 ? -2.083 6.415 -7.107 1.00 84.88 105 LEU A C 1
ATOM 869 O O . LEU A 1 105 ? -2.898 7.340 -6.999 1.00 84.88 105 LEU A O 1
ATOM 873 N N . PRO A 1 106 ? -2.177 5.272 -6.403 1.00 88.88 106 PRO A N 1
ATOM 874 C CA . PRO A 1 106 ? -3.155 5.088 -5.344 1.00 88.88 106 PRO A CA 1
ATOM 875 C C . PRO A 1 106 ? -3.043 6.167 -4.263 1.00 88.88 106 PRO A C 1
ATOM 877 O O . PRO A 1 106 ? -1.958 6.654 -3.937 1.00 88.88 106 PRO A O 1
ATOM 880 N N . PHE A 1 107 ? -4.176 6.509 -3.662 1.00 91.44 107 PHE A N 1
ATOM 881 C CA . PHE A 1 107 ? -4.260 7.444 -2.552 1.00 91.44 107 PHE A CA 1
ATOM 882 C C . PHE A 1 107 ? -3.980 6.709 -1.253 1.00 91.44 107 PHE A C 1
ATOM 884 O O . PHE A 1 107 ? -4.851 6.051 -0.682 1.00 91.44 107 PHE A O 1
ATOM 891 N N . PHE A 1 108 ? -2.751 6.849 -0.776 1.00 90.62 108 PHE A N 1
ATOM 892 C CA . PHE A 1 108 ? -2.342 6.381 0.534 1.00 90.62 108 PHE A CA 1
ATOM 893 C C . PHE A 1 108 ? -1.147 7.204 1.008 1.00 90.62 108 PHE A C 1
ATOM 895 O O . PHE A 1 108 ? -0.182 7.386 0.266 1.00 90.62 108 PHE A O 1
ATOM 902 N N . ASN A 1 109 ? -1.216 7.729 2.229 1.00 87.69 109 ASN A N 1
ATOM 903 C CA . ASN A 1 109 ? -0.103 8.466 2.813 1.00 87.69 109 ASN A CA 1
ATOM 904 C C . ASN A 1 109 ? 0.750 7.507 3.650 1.00 87.69 109 ASN A C 1
ATOM 906 O O . ASN A 1 109 ? 0.292 7.047 4.692 1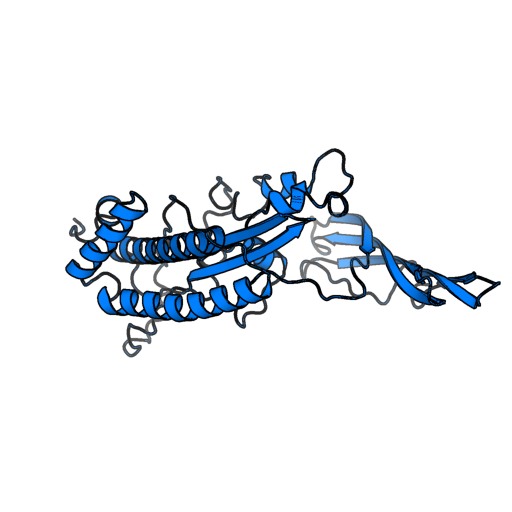.00 87.69 109 ASN A O 1
ATOM 910 N N . PHE A 1 110 ? 1.980 7.231 3.220 1.00 85.25 110 PHE A N 1
ATOM 911 C CA . PHE A 1 110 ? 2.934 6.391 3.957 1.00 85.25 110 PHE A CA 1
ATOM 912 C C . PHE A 1 110 ? 3.635 7.127 5.118 1.00 85.25 110 PHE A C 1
ATOM 914 O O . PHE A 1 110 ? 4.417 6.511 5.836 1.00 85.25 110 PHE A O 1
ATOM 921 N N . GLY A 1 111 ? 3.335 8.414 5.327 1.00 81.06 111 GLY A N 1
ATOM 922 C CA . GLY A 1 111 ? 4.003 9.248 6.324 1.00 81.06 111 GLY A CA 1
ATOM 923 C C . GLY A 1 111 ? 5.423 9.633 5.905 1.00 81.06 111 GLY A C 1
ATOM 924 O O . GLY A 1 111 ? 5.817 9.456 4.751 1.00 81.06 111 GLY A O 1
ATOM 925 N N . ASP A 1 112 ? 6.197 10.145 6.862 1.00 74.44 112 ASP A N 1
ATOM 926 C CA . ASP A 1 112 ? 7.576 10.612 6.640 1.00 74.44 112 ASP A CA 1
ATOM 927 C C . ASP A 1 112 ? 8.632 9.502 6.810 1.00 74.44 112 ASP A C 1
ATOM 929 O O . ASP A 1 112 ? 9.834 9.732 6.658 1.00 74.44 112 ASP A O 1
ATOM 933 N N . ILE A 1 113 ? 8.206 8.278 7.131 1.00 71.25 113 ILE A N 1
ATOM 934 C CA . ILE A 1 113 ? 9.110 7.144 7.319 1.00 71.25 113 ILE A CA 1
ATOM 935 C C . ILE A 1 113 ? 9.509 6.611 5.942 1.00 71.25 113 ILE A C 1
ATOM 937 O O . ILE A 1 113 ? 8.672 6.145 5.166 1.00 71.25 113 ILE A O 1
ATOM 941 N N . ASN A 1 114 ? 10.809 6.644 5.639 1.00 70.69 114 ASN A N 1
ATOM 942 C CA . ASN A 1 114 ? 11.345 6.083 4.402 1.00 70.69 114 ASN A CA 1
ATOM 943 C C . ASN A 1 114 ? 11.317 4.547 4.454 1.00 70.69 114 ASN A C 1
ATOM 945 O O . ASN A 1 114 ? 12.305 3.900 4.798 1.00 70.69 114 ASN A O 1
ATOM 949 N N . MET A 1 115 ? 10.155 3.971 4.159 1.00 72.94 115 MET A N 1
ATOM 950 C CA . MET A 1 115 ? 9.977 2.527 4.054 1.00 72.94 115 MET A CA 1
ATOM 951 C C . MET A 1 115 ? 10.455 2.017 2.700 1.00 72.94 115 MET A C 1
ATOM 953 O O . MET A 1 115 ? 10.290 2.690 1.676 1.00 72.94 115 MET A O 1
ATOM 957 N N . ASP A 1 116 ? 10.984 0.796 2.696 1.00 74.50 116 ASP A N 1
ATOM 958 C CA . ASP A 1 116 ? 11.241 0.068 1.460 1.00 74.50 116 ASP A CA 1
ATOM 959 C C . ASP A 1 116 ? 9.932 -0.198 0.689 1.00 74.50 116 ASP A C 1
ATOM 961 O O . ASP A 1 116 ? 8.836 -0.266 1.257 1.00 74.50 116 ASP A O 1
ATOM 965 N N . ASP A 1 117 ? 10.036 -0.317 -0.634 1.00 74.31 117 ASP A N 1
ATOM 966 C CA . ASP A 1 117 ? 8.861 -0.474 -1.495 1.00 74.31 117 ASP A CA 1
ATOM 967 C C . ASP A 1 117 ? 8.142 -1.810 -1.266 1.00 74.31 117 ASP A C 1
ATOM 969 O O . ASP A 1 117 ? 6.926 -1.891 -1.438 1.00 74.31 117 ASP A O 1
ATOM 973 N N . TYR A 1 118 ? 8.858 -2.837 -0.800 1.00 72.06 118 TYR A N 1
ATOM 974 C CA . TYR A 1 118 ? 8.271 -4.135 -0.471 1.00 72.06 118 TYR A CA 1
ATOM 975 C C . TYR A 1 118 ? 7.258 -4.018 0.679 1.00 72.06 118 TYR A C 1
ATOM 977 O O . TYR A 1 118 ? 6.151 -4.552 0.601 1.00 72.06 118 TYR A O 1
ATOM 985 N N . ARG A 1 119 ? 7.572 -3.239 1.719 1.00 75.50 119 ARG A N 1
ATOM 986 C CA . ARG A 1 119 ? 6.639 -2.922 2.812 1.00 75.50 119 ARG A CA 1
ATOM 987 C C . ARG A 1 119 ? 5.453 -2.100 2.331 1.00 75.50 119 ARG A C 1
ATOM 989 O O . ARG A 1 119 ? 4.331 -2.365 2.757 1.00 75.50 119 ARG A O 1
ATOM 996 N N . LYS A 1 120 ? 5.674 -1.133 1.436 1.00 82.12 120 LYS A N 1
ATOM 997 C CA . LYS A 1 120 ? 4.594 -0.289 0.895 1.00 82.12 120 LYS A CA 1
ATOM 998 C C . LYS A 1 120 ? 3.584 -1.093 0.080 1.00 82.12 120 LYS A C 1
ATOM 1000 O O . LYS A 1 120 ? 2.386 -0.847 0.193 1.00 82.12 120 LYS A O 1
ATOM 1005 N N . ILE A 1 121 ? 4.052 -2.075 -0.694 1.00 79.88 121 ILE A N 1
ATOM 1006 C CA . ILE A 1 121 ? 3.190 -2.969 -1.484 1.00 79.88 121 ILE A CA 1
ATOM 1007 C C . ILE A 1 121 ? 2.196 -3.714 -0.584 1.00 79.88 121 ILE A C 1
ATOM 1009 O O . ILE A 1 121 ? 1.045 -3.890 -0.971 1.00 79.88 121 ILE A O 1
ATOM 1013 N N . ASN A 1 122 ? 2.584 -4.064 0.646 1.00 77.19 122 ASN A N 1
ATOM 1014 C CA . ASN A 1 122 ? 1.693 -4.746 1.586 1.00 77.19 122 ASN A CA 1
ATOM 1015 C C . ASN A 1 122 ? 0.518 -3.896 2.090 1.00 77.19 122 ASN A C 1
ATOM 1017 O O . ASN A 1 122 ? -0.440 -4.463 2.606 1.00 77.19 122 ASN A O 1
ATOM 1021 N N . ALA A 1 123 ? 0.561 -2.568 1.934 1.00 83.31 123 ALA A N 1
ATOM 1022 C CA . ALA A 1 123 ? -0.599 -1.714 2.198 1.00 83.31 123 ALA A CA 1
ATOM 1023 C C . ALA A 1 123 ? -1.671 -1.837 1.107 1.00 83.31 123 ALA A C 1
ATOM 1025 O O . ALA A 1 123 ? -2.825 -1.468 1.309 1.00 83.31 123 ALA A O 1
ATOM 1026 N N . MET A 1 124 ? -1.301 -2.293 -0.089 1.00 86.81 124 MET A N 1
ATOM 1027 C CA . MET A 1 124 ? -2.197 -2.256 -1.234 1.00 86.81 124 MET A CA 1
ATOM 1028 C C . MET A 1 124 ? -3.061 -3.526 -1.255 1.00 86.81 124 MET A C 1
ATOM 1030 O O . MET A 1 124 ? -2.530 -4.641 -1.247 1.00 86.81 124 MET A O 1
ATOM 1034 N N . PRO A 1 125 ? -4.402 -3.404 -1.270 1.00 86.12 125 PRO A N 1
ATOM 1035 C CA . PRO A 1 125 ? -5.268 -4.555 -1.465 1.00 86.12 125 PRO A CA 1
ATOM 1036 C C . PRO A 1 125 ? -5.071 -5.134 -2.872 1.00 86.12 125 PRO A C 1
ATOM 1038 O O . PRO A 1 125 ? -4.749 -4.421 -3.823 1.00 86.12 125 PRO A O 1
ATOM 1041 N N . TYR A 1 126 ? -5.302 -6.438 -3.009 1.00 82.31 126 TYR A N 1
ATOM 1042 C CA . TYR A 1 126 ? -5.312 -7.079 -4.320 1.00 82.31 126 TYR A CA 1
ATOM 1043 C C . TYR A 1 126 ? -6.462 -6.522 -5.176 1.00 82.31 126 TYR A C 1
ATOM 1045 O O . TYR A 1 126 ? -7.588 -6.389 -4.696 1.00 82.31 126 TYR A O 1
ATOM 1053 N N . ASN A 1 127 ? -6.164 -6.184 -6.432 1.00 84.19 127 ASN A N 1
ATOM 1054 C CA . ASN A 1 127 ? -7.083 -5.514 -7.348 1.00 84.19 127 ASN A CA 1
ATOM 1055 C C . ASN A 1 127 ? -7.453 -6.428 -8.525 1.00 84.19 127 ASN A C 1
ATOM 1057 O O . ASN A 1 127 ? -6.804 -6.413 -9.575 1.00 84.19 127 ASN A O 1
ATOM 1061 N N . ASP A 1 128 ? -8.504 -7.229 -8.341 1.00 82.81 128 ASP A N 1
ATOM 1062 C CA . ASP A 1 128 ? -9.000 -8.176 -9.348 1.00 82.81 128 ASP A CA 1
ATOM 1063 C C . ASP A 1 128 ? -9.356 -7.476 -10.664 1.00 82.81 128 ASP A C 1
ATOM 1065 O O . ASP A 1 128 ? -9.054 -7.982 -11.746 1.00 82.81 128 ASP A O 1
ATOM 1069 N N . PHE A 1 129 ? -9.994 -6.302 -10.586 1.00 85.00 129 PHE A N 1
ATOM 1070 C CA . PHE A 1 129 ? -10.423 -5.552 -11.763 1.00 85.00 129 PHE A CA 1
ATOM 1071 C C . PHE A 1 129 ? -9.226 -5.123 -12.613 1.00 85.00 129 PHE A C 1
ATOM 1073 O O . PHE A 1 129 ? -9.232 -5.329 -13.829 1.00 85.00 129 PHE A O 1
ATOM 1080 N N . PHE A 1 130 ? -8.183 -4.576 -11.991 1.00 83.19 130 PHE A N 1
ATOM 1081 C CA . PHE A 1 130 ? -6.960 -4.178 -12.679 1.00 83.19 130 PHE A CA 1
ATOM 1082 C C . PHE A 1 130 ? -6.308 -5.377 -13.367 1.00 83.19 130 PHE A C 1
ATOM 1084 O O . PHE A 1 130 ? -6.086 -5.344 -14.579 1.00 83.19 130 PHE A O 1
ATOM 1091 N N . TRP A 1 131 ? -6.065 -6.463 -12.627 1.00 79.81 131 TRP A N 1
ATOM 1092 C CA . TRP A 1 131 ? -5.376 -7.630 -13.175 1.00 79.81 131 TRP A CA 1
ATOM 1093 C C . TRP A 1 131 ? -6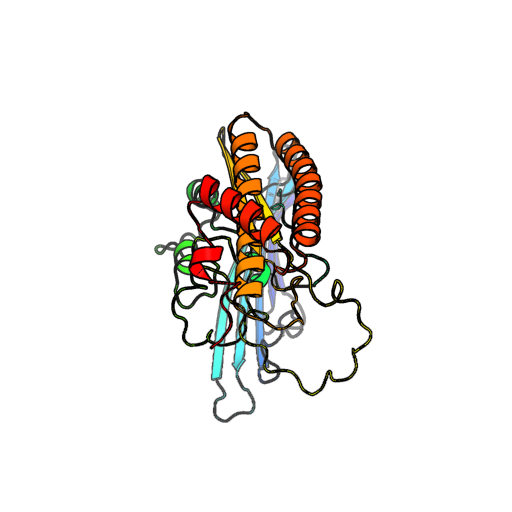.192 -8.371 -14.226 1.00 79.81 131 TRP A C 1
ATOM 1095 O O . TRP A 1 131 ? -5.601 -9.000 -15.097 1.00 79.81 131 TRP A O 1
ATOM 1105 N N . LYS A 1 132 ? -7.528 -8.324 -14.172 1.00 81.62 132 LYS A N 1
ATOM 1106 C CA . LYS A 1 132 ? -8.410 -8.929 -15.181 1.00 81.62 132 LYS A CA 1
ATOM 1107 C C . LYS A 1 132 ? -8.431 -8.163 -16.500 1.00 81.62 132 LYS A C 1
ATOM 1109 O O . LYS A 1 132 ? -8.641 -8.779 -17.538 1.00 81.62 132 LYS A O 1
ATOM 1114 N N . ASN A 1 133 ? -8.270 -6.845 -16.453 1.00 81.00 133 ASN A N 1
ATOM 1115 C CA . ASN A 1 133 ? -8.447 -5.998 -17.628 1.00 81.00 133 ASN A CA 1
ATOM 1116 C C . ASN A 1 133 ? -7.130 -5.550 -18.276 1.00 81.00 133 ASN A C 1
ATOM 1118 O O . ASN A 1 133 ? -7.156 -5.132 -19.428 1.00 81.00 133 ASN A O 1
ATOM 1122 N N . ASN A 1 134 ? -5.992 -5.664 -17.589 1.00 75.62 134 ASN A N 1
ATOM 1123 C CA . ASN A 1 134 ? -4.691 -5.253 -18.119 1.00 75.62 134 ASN A CA 1
ATOM 1124 C C . ASN A 1 134 ? -3.760 -6.464 -18.298 1.00 75.62 134 ASN A C 1
ATOM 1126 O O . ASN A 1 134 ? -2.804 -6.663 -17.541 1.00 75.62 134 ASN A O 1
ATOM 1130 N N . ASP A 1 135 ? -4.061 -7.296 -19.297 1.00 66.69 135 ASP A N 1
ATOM 1131 C CA . ASP A 1 135 ? -3.260 -8.481 -19.629 1.00 66.69 135 ASP A CA 1
ATOM 1132 C C . ASP A 1 135 ? -1.821 -8.114 -20.033 1.00 66.69 135 ASP A C 1
ATOM 1134 O O . ASP A 1 135 ? -0.906 -8.900 -19.805 1.00 66.69 135 ASP A O 1
ATOM 1138 N N . GLU A 1 136 ? -1.584 -6.908 -20.560 1.00 63.81 136 GLU A N 1
ATOM 1139 C CA . GLU A 1 136 ? -0.246 -6.419 -20.913 1.00 63.81 136 GLU A CA 1
ATOM 1140 C C . GLU A 1 136 ? 0.727 -6.319 -19.725 1.00 63.81 136 GLU A C 1
ATOM 1142 O O . GLU A 1 136 ? 1.940 -6.287 -19.937 1.00 63.81 136 GLU A O 1
ATOM 1147 N N . TYR A 1 137 ? 0.218 -6.277 -18.488 1.00 62.44 137 TYR A N 1
ATOM 1148 C CA . TYR A 1 137 ? 1.031 -6.255 -17.266 1.00 62.44 137 TYR A CA 1
ATOM 1149 C C . TYR A 1 137 ? 1.168 -7.620 -16.606 1.00 62.44 137 TYR A C 1
ATOM 1151 O O . TYR A 1 137 ? 1.889 -7.756 -15.612 1.00 62.44 137 TYR A O 1
ATOM 1159 N N . ARG A 1 138 ? 0.476 -8.638 -17.119 1.00 59.25 138 ARG A N 1
ATOM 1160 C CA . ARG A 1 138 ? 0.725 -9.999 -16.672 1.00 59.25 138 ARG A CA 1
ATOM 1161 C C . ARG A 1 138 ? 2.072 -10.421 -17.229 1.00 59.25 138 ARG A C 1
ATOM 1163 O O . ARG A 1 138 ? 2.360 -10.252 -18.415 1.00 59.25 138 ARG A O 1
ATOM 1170 N N . LEU A 1 139 ? 2.907 -10.989 -16.364 1.00 57.59 139 LEU A N 1
ATOM 1171 C CA . LEU A 1 139 ? 3.995 -11.811 -16.864 1.00 57.59 139 LEU A CA 1
ATOM 1172 C C . LEU A 1 139 ? 3.329 -12.876 -17.735 1.00 57.59 139 LEU A C 1
ATOM 1174 O O . LEU A 1 139 ? 2.361 -13.502 -17.315 1.00 57.59 139 LEU A O 1
ATOM 1178 N N . ASN A 1 140 ? 3.779 -13.017 -18.980 1.00 54.22 140 ASN A N 1
ATOM 1179 C CA . ASN A 1 140 ? 3.282 -14.054 -19.881 1.00 54.22 140 ASN A CA 1
ATOM 1180 C C . ASN A 1 140 ? 3.901 -15.395 -19.453 1.00 54.22 140 ASN A C 1
ATOM 1182 O O . ASN A 1 140 ? 4.640 -16.039 -20.197 1.00 54.22 140 ASN A O 1
ATOM 1186 N N . ASP A 1 141 ? 3.712 -15.731 -18.182 1.00 55.47 141 ASP A N 1
ATOM 1187 C CA . ASP A 1 141 ? 4.093 -16.976 -17.573 1.00 55.47 141 ASP A CA 1
ATOM 1188 C C . ASP A 1 141 ? 2.865 -17.885 -17.594 1.00 55.47 141 ASP A C 1
ATOM 1190 O O . ASP A 1 141 ? 1.723 -17.460 -17.431 1.00 55.47 141 ASP A O 1
ATOM 1194 N N . SER A 1 142 ? 3.066 -19.173 -17.832 1.00 54.25 142 SER A N 1
ATOM 1195 C CA . SER A 1 142 ? 1.960 -20.133 -17.879 1.00 54.25 142 SER A CA 1
ATOM 1196 C C . SER A 1 142 ? 1.282 -20.349 -16.515 1.00 54.25 142 SER A C 1
ATOM 1198 O O . SER A 1 142 ? 0.431 -21.227 -16.404 1.00 54.25 142 SER A O 1
ATOM 1200 N N . ILE A 1 143 ? 1.705 -19.626 -15.469 1.00 61.53 143 ILE A N 1
ATOM 1201 C CA . ILE A 1 143 ? 1.445 -19.938 -14.059 1.00 61.53 143 ILE A CA 1
ATOM 1202 C C . ILE A 1 143 ? 0.840 -18.748 -13.285 1.00 61.53 143 ILE A C 1
ATOM 1204 O O . ILE A 1 143 ? 0.497 -18.906 -12.118 1.00 61.53 143 ILE A O 1
ATOM 1208 N N . ASN A 1 144 ? 0.625 -17.588 -13.918 1.00 68.06 144 ASN A N 1
ATOM 1209 C CA . ASN A 1 144 ? 0.016 -16.413 -13.286 1.00 68.06 144 ASN A CA 1
ATOM 1210 C C . ASN A 1 144 ? 0.753 -16.000 -11.993 1.00 68.06 144 ASN A C 1
ATOM 1212 O O . ASN A 1 144 ? 0.162 -15.906 -10.915 1.00 68.06 144 ASN A O 1
ATOM 1216 N N . SER A 1 145 ? 2.067 -15.772 -12.084 1.00 66.88 145 SER A N 1
ATOM 1217 C CA . SER A 1 145 ? 2.966 -15.545 -10.938 1.00 66.88 145 SER A CA 1
ATOM 1218 C C . SER A 1 145 ? 2.520 -14.461 -9.953 1.00 66.88 145 SER A C 1
ATOM 1220 O O . SER A 1 145 ? 2.849 -14.544 -8.773 1.00 66.88 145 SER A O 1
ATOM 1222 N N . ASN A 1 146 ? 1.768 -13.451 -10.402 1.00 68.94 146 ASN A N 1
ATOM 1223 C CA . ASN A 1 146 ? 1.224 -12.421 -9.511 1.00 68.94 146 ASN A CA 1
ATOM 1224 C C . ASN A 1 146 ? 0.173 -13.011 -8.565 1.00 68.94 146 ASN A C 1
ATOM 1226 O O . ASN A 1 146 ? 0.192 -12.743 -7.367 1.00 68.94 146 ASN A O 1
ATOM 1230 N N . GLU A 1 147 ? -0.725 -13.845 -9.089 1.00 70.69 147 GLU A N 1
ATOM 1231 C CA . GLU A 1 147 ? -1.711 -14.555 -8.278 1.00 70.69 147 GLU A CA 1
ATOM 1232 C C . GLU A 1 147 ? -1.024 -15.544 -7.329 1.00 70.69 147 GLU A C 1
ATOM 1234 O O . GLU A 1 147 ? -1.395 -15.616 -6.158 1.00 70.69 147 GLU A O 1
ATOM 1239 N N . LEU A 1 148 ? 0.028 -16.231 -7.793 1.00 72.00 148 LEU A N 1
ATOM 1240 C CA . LEU A 1 148 ? 0.856 -17.067 -6.924 1.00 72.00 148 LEU A CA 1
ATOM 1241 C C . LEU A 1 148 ? 1.499 -16.261 -5.796 1.00 72.00 148 LEU A C 1
ATOM 1243 O O . LEU A 1 148 ? 1.382 -16.674 -4.654 1.00 72.00 148 LEU A O 1
ATOM 1247 N N . PHE A 1 149 ? 2.109 -15.107 -6.070 1.00 71.06 149 PHE A N 1
ATOM 1248 C CA . PHE A 1 149 ? 2.719 -14.269 -5.032 1.00 71.06 149 PHE A CA 1
ATOM 1249 C C . PHE A 1 149 ? 1.707 -13.845 -3.956 1.00 71.06 149 PHE A C 1
ATOM 1251 O O . PHE A 1 149 ? 1.981 -13.960 -2.764 1.00 71.06 149 PHE A O 1
ATOM 1258 N N . PHE A 1 150 ? 0.508 -13.405 -4.357 1.00 68.38 150 PHE A N 1
ATOM 1259 C CA . PHE A 1 150 ? -0.528 -12.988 -3.403 1.00 68.38 150 PHE A CA 1
ATOM 1260 C C . PHE A 1 150 ? -1.178 -14.149 -2.637 1.00 68.38 150 PHE A C 1
ATOM 1262 O O . PHE A 1 150 ? -1.761 -13.919 -1.576 1.00 68.38 150 PHE A O 1
ATOM 1269 N N . ASN A 1 151 ? -1.116 -15.374 -3.163 1.00 69.69 151 ASN A N 1
ATOM 1270 C CA . ASN A 1 151 ? -1.732 -16.554 -2.554 1.00 69.69 151 ASN A CA 1
ATOM 1271 C C . ASN A 1 151 ? -0.713 -17.512 -1.906 1.00 69.69 151 ASN A C 1
ATOM 1273 O O . ASN A 1 151 ? -1.113 -18.458 -1.226 1.00 69.69 151 ASN A O 1
ATOM 1277 N N . ASP A 1 152 ? 0.586 -17.289 -2.095 1.00 67.38 152 ASP A N 1
ATOM 1278 C CA . ASP A 1 152 ? 1.656 -18.119 -1.557 1.00 67.38 152 ASP A CA 1
ATOM 1279 C C . ASP A 1 152 ? 1.808 -17.901 -0.051 1.00 67.38 152 ASP A C 1
ATOM 1281 O O . ASP A 1 152 ? 2.180 -16.826 0.414 1.00 67.38 152 ASP A O 1
ATOM 1285 N N . SER A 1 153 ? 1.585 -18.962 0.724 1.00 62.44 153 SER A N 1
ATOM 1286 C CA . SER A 1 153 ? 1.731 -18.955 2.181 1.00 62.44 153 SER A CA 1
ATOM 1287 C C . SER A 1 153 ? 3.114 -18.523 2.677 1.00 62.44 153 SER A C 1
ATOM 1289 O O . SER A 1 153 ? 3.214 -18.029 3.796 1.00 62.44 153 SER A O 1
ATOM 1291 N N . SER A 1 154 ? 4.172 -18.702 1.879 1.00 60.69 154 SER A N 1
ATOM 1292 C CA . SER A 1 154 ? 5.534 -18.289 2.236 1.00 60.69 154 SER A CA 1
ATOM 1293 C C . SER A 1 154 ? 5.821 -16.817 1.928 1.00 60.69 154 SER A C 1
ATOM 1295 O O . SER A 1 154 ? 6.745 -16.232 2.496 1.00 60.69 154 SER A O 1
ATOM 1297 N N . SER A 1 155 ? 4.986 -16.191 1.099 1.00 59.56 155 SER A N 1
ATOM 1298 C CA . SER A 1 155 ? 5.030 -14.760 0.833 1.00 59.56 155 SER A CA 1
ATOM 1299 C C . SER A 1 155 ? 4.345 -14.004 1.971 1.00 59.56 155 SER A C 1
ATOM 1301 O O . SER A 1 155 ? 3.250 -14.352 2.406 1.00 59.56 155 SER A O 1
ATOM 1303 N N . LEU A 1 156 ? 4.996 -12.962 2.486 1.00 59.97 156 LEU A N 1
ATOM 1304 C CA . LEU A 1 156 ? 4.461 -12.082 3.529 1.00 59.97 156 LEU A CA 1
ATOM 1305 C C . LEU A 1 156 ? 3.564 -11.020 2.891 1.00 59.97 156 LEU A C 1
ATOM 1307 O O . LEU A 1 156 ? 4.054 -9.966 2.496 1.00 59.97 156 LEU A O 1
ATOM 1311 N N . THR A 1 157 ? 2.268 -11.316 2.788 1.00 61.94 157 THR A N 1
ATOM 1312 C CA . THR A 1 157 ? 1.250 -10.433 2.205 1.00 61.94 157 THR A CA 1
ATOM 1313 C C . THR A 1 157 ? 0.108 -10.195 3.190 1.00 61.94 157 THR A C 1
ATOM 1315 O O . THR A 1 157 ? -0.032 -10.894 4.196 1.00 61.94 157 THR A O 1
ATOM 1318 N N . ASN A 1 158 ? -0.767 -9.239 2.889 1.00 58.31 158 ASN A N 1
ATOM 1319 C CA . ASN A 1 158 ? -1.989 -9.002 3.661 1.00 58.31 158 ASN A CA 1
ATOM 1320 C C . ASN A 1 158 ? -2.936 -10.218 3.738 1.00 58.31 158 ASN A C 1
ATOM 1322 O O . ASN A 1 158 ? -3.620 -10.383 4.748 1.00 58.31 158 ASN A O 1
ATOM 1326 N N . LYS A 1 159 ? -2.965 -11.088 2.719 1.00 61.66 159 LYS A N 1
ATOM 1327 C CA . LYS A 1 159 ? -3.781 -12.316 2.718 1.00 61.66 159 LYS A CA 1
ATOM 1328 C C . LYS A 1 159 ? -3.178 -13.423 3.580 1.00 61.66 159 LYS A C 1
ATOM 1330 O O . LYS A 1 159 ? -3.908 -14.207 4.181 1.00 61.66 159 LYS A O 1
ATOM 1335 N N . THR A 1 160 ? -1.854 -13.499 3.634 1.00 59.50 160 THR A N 1
ATOM 1336 C CA . THR A 1 160 ? -1.111 -14.603 4.262 1.00 59.50 160 THR A CA 1
ATOM 1337 C C . THR A 1 160 ? -0.629 -14.265 5.672 1.00 59.50 160 THR A C 1
ATOM 1339 O O . THR A 1 160 ? -0.255 -15.163 6.416 1.00 59.50 160 THR A O 1
ATOM 1342 N N . LEU A 1 161 ? -0.733 -12.995 6.072 1.00 54.31 161 LEU A N 1
ATOM 1343 C CA . LEU A 1 161 ? -0.442 -12.441 7.398 1.00 54.31 161 LEU A CA 1
ATOM 1344 C C . LEU A 1 161 ? -1.060 -13.223 8.569 1.00 54.31 161 LEU A C 1
ATOM 1346 O O . LEU A 1 161 ? -0.430 -13.379 9.612 1.00 54.31 161 LEU A O 1
ATOM 1350 N N . PHE A 1 162 ? -2.295 -13.707 8.399 1.00 51.56 162 PHE A N 1
ATOM 1351 C CA . PHE A 1 162 ? -3.022 -14.484 9.411 1.00 51.56 162 PHE A CA 1
ATOM 1352 C C . PHE A 1 162 ? -2.978 -15.996 9.166 1.00 51.56 162 PHE A C 1
ATOM 1354 O O . PHE A 1 162 ? -3.476 -16.764 9.990 1.00 51.56 162 PHE A O 1
ATOM 1361 N N . ASN A 1 163 ? -2.385 -16.432 8.052 1.00 50.50 163 ASN A N 1
ATOM 1362 C CA . ASN A 1 163 ? -2.122 -17.842 7.813 1.00 50.50 163 ASN A CA 1
ATOM 1363 C C . ASN A 1 163 ? -0.856 -18.224 8.578 1.00 50.50 163 ASN A C 1
ATOM 1365 O O . ASN A 1 163 ? 0.080 -17.438 8.697 1.00 50.50 163 ASN A O 1
ATOM 1369 N N . SER A 1 164 ? -0.863 -19.419 9.158 1.00 43.59 164 SER A N 1
ATOM 1370 C CA . SER A 1 164 ? 0.112 -19.910 10.130 1.00 43.59 164 SER A CA 1
ATOM 1371 C C . SER A 1 164 ? 1.545 -19.972 9.583 1.00 43.59 164 SER A C 1
ATOM 1373 O O . SER A 1 164 ? 2.045 -21.047 9.259 1.00 43.59 164 SER A O 1
ATOM 1375 N N . ASN A 1 165 ? 2.233 -18.837 9.516 1.00 41.72 165 ASN A N 1
ATOM 1376 C CA . ASN A 1 165 ? 3.675 -18.796 9.355 1.00 41.72 165 ASN A CA 1
ATOM 1377 C C . ASN A 1 165 ? 4.305 -18.886 10.743 1.00 41.72 165 ASN A C 1
ATOM 1379 O O . ASN A 1 165 ? 4.263 -17.958 11.548 1.00 41.72 165 ASN A O 1
ATOM 1383 N N . THR A 1 166 ? 4.913 -20.036 11.012 1.00 43.81 166 THR A N 1
ATOM 1384 C CA . THR A 1 166 ? 5.631 -20.379 12.250 1.00 43.81 166 THR A CA 1
ATOM 1385 C C . THR A 1 166 ? 6.783 -19.421 12.576 1.00 43.81 166 THR A C 1
ATOM 1387 O O . THR A 1 166 ? 7.217 -19.354 13.725 1.00 43.81 166 THR A O 1
ATOM 1390 N N . ILE A 1 167 ? 7.236 -18.628 11.600 1.00 43.72 167 ILE A N 1
ATOM 1391 C CA . ILE A 1 167 ? 8.279 -17.604 11.747 1.00 43.72 167 ILE A CA 1
ATOM 1392 C C . ILE A 1 167 ? 7.716 -16.287 12.336 1.00 43.72 167 ILE A C 1
ATOM 1394 O O . ILE A 1 167 ? 8.462 -15.521 12.939 1.00 43.72 167 ILE A O 1
ATOM 1398 N N . LEU A 1 168 ? 6.397 -16.047 12.259 1.00 43.28 168 LEU A N 1
ATOM 1399 C CA . LEU A 1 168 ? 5.739 -14.775 12.618 1.00 43.28 168 LEU A CA 1
ATOM 1400 C C . LEU A 1 168 ? 5.149 -14.716 14.031 1.00 43.28 168 LEU A C 1
ATOM 1402 O O . LEU A 1 168 ? 4.509 -13.731 14.400 1.00 43.28 168 LEU A O 1
ATOM 1406 N N . ASN A 1 169 ? 5.437 -15.700 14.885 1.00 43.72 169 ASN A N 1
ATOM 1407 C CA . ASN A 1 169 ? 5.072 -15.668 16.309 1.00 43.72 169 ASN A CA 1
ATOM 1408 C C . ASN A 1 169 ? 5.836 -14.596 17.122 1.00 43.72 169 ASN A C 1
ATOM 1410 O O . ASN A 1 169 ? 5.944 -14.707 18.345 1.00 43.72 169 ASN A O 1
ATOM 1414 N N . LYS A 1 170 ? 6.394 -13.566 16.475 1.00 41.78 170 LYS A N 1
ATOM 1415 C CA . LYS A 1 170 ? 7.148 -12.456 17.062 1.00 41.78 170 LYS A CA 1
ATOM 1416 C C . LYS A 1 170 ? 6.788 -11.148 16.330 1.00 41.78 170 LYS A C 1
ATOM 1418 O O . LYS A 1 170 ? 7.301 -10.919 15.250 1.00 41.78 170 LYS A O 1
ATOM 1423 N N . SER A 1 171 ? 5.869 -10.327 16.872 1.00 43.53 171 SER A N 1
ATOM 1424 C CA . SER A 1 171 ? 6.141 -8.897 17.189 1.00 43.53 171 SER A CA 1
ATOM 1425 C C . SER A 1 171 ? 4.999 -7.849 17.101 1.00 43.53 171 SER A C 1
ATOM 1427 O O . SER A 1 171 ? 5.069 -6.922 17.860 1.00 43.53 171 SER A O 1
ATOM 1429 N N . PHE A 1 172 ? 3.914 -7.884 16.329 1.00 46.25 172 PHE A N 1
ATOM 1430 C CA . PHE A 1 172 ? 2.954 -6.747 16.129 1.00 46.25 172 PHE A CA 1
ATOM 1431 C C . PHE A 1 172 ? 3.537 -5.438 15.535 1.00 46.25 172 PHE A C 1
ATOM 1433 O O . PHE A 1 172 ? 2.944 -4.906 14.603 1.00 46.25 172 PHE A O 1
ATOM 1440 N N . PHE A 1 173 ? 4.694 -4.951 15.994 1.00 47.19 173 PHE A N 1
ATOM 1441 C CA . PHE A 1 173 ? 5.298 -3.669 15.585 1.00 47.19 173 PHE A CA 1
ATOM 1442 C C . PHE A 1 173 ? 6.468 -3.791 14.586 1.00 47.19 173 PHE A C 1
ATOM 1444 O O . PHE A 1 173 ? 7.050 -2.788 14.188 1.00 47.19 173 PHE A O 1
ATOM 1451 N N . GLU A 1 174 ? 6.780 -4.999 14.107 1.00 48.28 174 GLU A N 1
ATOM 1452 C CA . GLU A 1 174 ? 7.724 -5.230 12.991 1.00 48.28 174 GLU A CA 1
ATOM 1453 C C . GLU A 1 174 ? 7.006 -5.661 11.693 1.00 48.28 174 GLU A C 1
ATOM 1455 O O . GLU A 1 174 ? 7.624 -6.172 10.757 1.00 48.28 174 GLU A O 1
ATOM 1460 N N . HIS A 1 175 ? 5.684 -5.469 11.640 1.00 61.53 175 HIS A N 1
ATOM 1461 C CA . HIS A 1 175 ? 4.772 -6.191 10.750 1.00 61.53 175 HIS A CA 1
ATOM 1462 C C . HIS A 1 175 ? 4.308 -5.388 9.528 1.00 61.53 175 HIS A C 1
ATOM 1464 O O . HIS A 1 175 ? 4.367 -4.159 9.527 1.00 61.53 175 HIS A O 1
ATOM 1470 N N . PRO A 1 176 ? 3.832 -6.065 8.465 1.00 72.62 176 PRO A N 1
ATOM 1471 C CA . PRO A 1 176 ? 3.190 -5.398 7.337 1.00 72.62 176 PRO A CA 1
ATOM 1472 C C . PRO A 1 176 ? 1.871 -4.728 7.753 1.00 72.62 176 PRO A C 1
ATOM 1474 O O . PRO A 1 176 ? 1.267 -5.061 8.773 1.00 72.62 176 PRO A O 1
ATOM 1477 N N . TYR A 1 177 ? 1.415 -3.793 6.921 1.00 82.75 177 TYR A N 1
ATOM 1478 C CA . TYR A 1 177 ? 0.119 -3.131 7.041 1.00 82.75 177 TYR A CA 1
ATOM 1479 C C . TYR A 1 177 ? -1.028 -4.117 7.296 1.00 82.75 177 TYR A C 1
ATOM 1481 O O . TYR A 1 177 ? -1.152 -5.139 6.617 1.00 82.75 177 TYR A O 1
ATOM 1489 N N . ILE A 1 178 ? -1.893 -3.794 8.261 1.00 85.12 178 ILE A N 1
ATOM 1490 C CA . ILE A 1 178 ? -2.988 -4.680 8.665 1.00 85.12 178 ILE A CA 1
ATOM 1491 C C . ILE A 1 178 ? -4.287 -4.169 8.053 1.00 85.12 178 ILE A C 1
ATOM 1493 O O . ILE A 1 178 ? -4.775 -3.096 8.400 1.00 85.12 178 ILE A O 1
ATOM 1497 N N . HIS A 1 179 ? -4.881 -4.959 7.165 1.00 88.94 179 HIS A N 1
ATOM 1498 C CA . HIS A 1 179 ? -6.192 -4.651 6.604 1.00 88.94 179 HIS A CA 1
ATOM 1499 C C . HIS A 1 179 ? -7.299 -4.990 7.601 1.00 88.94 179 HIS A C 1
ATOM 1501 O O . HIS A 1 179 ? -7.212 -5.976 8.341 1.00 88.94 179 HIS A O 1
ATOM 1507 N N . TRP A 1 180 ? -8.366 -4.192 7.599 1.00 93.44 180 TRP A N 1
ATOM 1508 C CA . TRP A 1 180 ? -9.540 -4.508 8.398 1.00 93.44 180 TRP A CA 1
ATOM 1509 C C . TRP A 1 180 ? -10.121 -5.859 7.976 1.00 93.44 180 TRP A C 1
ATOM 1511 O O . TRP A 1 180 ? -10.311 -6.149 6.795 1.00 93.44 180 TRP A O 1
ATOM 1521 N N . SER A 1 181 ? -10.423 -6.688 8.968 1.00 89.62 181 SER A N 1
ATOM 1522 C CA . SER A 1 181 ? -11.121 -7.952 8.784 1.00 89.62 181 SER A CA 1
ATOM 1523 C C . SER A 1 181 ? -11.929 -8.272 10.038 1.00 89.62 181 SER A C 1
ATOM 1525 O O . SER A 1 181 ? -11.815 -7.602 11.065 1.00 89.62 181 SER A O 1
ATOM 1527 N N . LYS A 1 182 ? -12.728 -9.341 9.994 1.00 86.88 182 LYS A N 1
ATOM 1528 C CA . LYS A 1 182 ? -13.414 -9.838 11.196 1.00 86.88 182 LYS A CA 1
ATOM 1529 C C . LYS A 1 182 ? -12.437 -10.415 12.232 1.00 86.88 182 LYS A C 1
ATOM 1531 O O . LYS A 1 182 ? -12.788 -10.487 13.408 1.00 86.88 182 LYS A O 1
ATOM 1536 N N . ASN A 1 183 ? -11.209 -10.753 11.836 1.00 85.25 183 ASN A N 1
ATOM 1537 C CA . ASN A 1 183 ? -10.171 -11.184 12.767 1.00 85.25 183 ASN A CA 1
ATOM 1538 C C . ASN A 1 183 ? -9.711 -9.991 13.604 1.00 85.25 183 ASN A C 1
ATOM 1540 O O . ASN A 1 183 ? -9.478 -8.901 13.083 1.00 85.25 183 ASN A O 1
ATOM 1544 N N . ARG A 1 184 ? -9.636 -10.189 14.919 1.00 87.56 184 ARG A N 1
ATOM 1545 C CA . ARG A 1 184 ? -9.372 -9.105 15.861 1.00 87.56 184 ARG A CA 1
ATOM 1546 C C . ARG A 1 184 ? -7.883 -8.850 16.008 1.00 87.56 184 ARG A C 1
ATOM 1548 O O . ARG A 1 184 ? -7.082 -9.781 16.093 1.00 87.56 184 ARG A O 1
ATOM 1555 N N . VAL A 1 185 ? -7.542 -7.575 16.094 1.00 83.69 185 VAL A N 1
ATOM 1556 C CA . VAL A 1 185 ? -6.183 -7.109 16.335 1.00 83.69 185 VAL A CA 1
ATOM 1557 C C . VAL A 1 185 ? -5.842 -7.378 17.800 1.00 83.69 185 VAL A C 1
ATOM 1559 O O . VAL A 1 185 ? -6.531 -6.888 18.696 1.00 83.69 185 VAL A O 1
ATOM 1562 N N . LYS A 1 186 ? -4.793 -8.166 18.049 1.00 79.06 186 LYS A N 1
ATOM 1563 C CA . LYS A 1 186 ? -4.247 -8.406 19.389 1.00 79.06 186 LYS A CA 1
ATOM 1564 C C . LYS A 1 186 ? -2.815 -7.892 19.443 1.00 79.06 186 LYS A C 1
ATOM 1566 O O . LYS A 1 186 ? -1.962 -8.368 18.696 1.00 79.06 186 LYS A O 1
ATOM 1571 N N . PHE A 1 187 ? -2.568 -6.938 20.331 1.00 70.06 187 PHE A N 1
ATOM 1572 C CA . PHE A 1 187 ? -1.211 -6.594 20.743 1.00 70.06 187 PHE A CA 1
ATOM 1573 C C . PHE A 1 187 ? -0.637 -7.743 21.571 1.00 70.06 187 PHE A C 1
ATOM 1575 O O . PHE A 1 187 ? -1.373 -8.422 22.286 1.00 70.06 187 PHE A O 1
ATOM 1582 N N . ARG A 1 188 ? 0.667 -7.980 21.457 1.00 59.03 188 ARG A N 1
ATOM 1583 C CA . ARG A 1 188 ? 1.357 -8.864 22.395 1.00 59.03 188 ARG A CA 1
ATOM 1584 C C . ARG A 1 188 ? 1.661 -8.071 23.660 1.00 59.03 188 ARG A C 1
ATOM 1586 O O . ARG A 1 188 ? 1.947 -6.880 23.548 1.00 59.03 188 ARG A O 1
ATOM 1593 N N . ASP A 1 189 ? 1.669 -8.739 24.808 1.00 51.06 189 ASP A N 1
ATOM 1594 C CA . ASP A 1 189 ? 2.214 -8.170 26.037 1.00 51.06 189 ASP A CA 1
ATOM 1595 C C . ASP A 1 189 ? 3.627 -7.666 25.746 1.00 51.06 189 ASP A C 1
ATOM 1597 O O . ASP A 1 189 ? 4.533 -8.439 25.410 1.00 51.06 189 ASP A O 1
ATOM 1601 N N . ILE A 1 190 ? 3.798 -6.348 25.803 1.00 50.75 190 ILE A N 1
ATOM 1602 C CA . ILE A 1 190 ? 5.122 -5.752 25.818 1.00 50.75 190 ILE A CA 1
ATOM 1603 C C . ILE A 1 190 ? 5.673 -6.160 27.180 1.00 50.75 190 ILE A C 1
ATOM 1605 O O . ILE A 1 190 ? 5.174 -5.703 28.208 1.00 50.75 190 ILE A O 1
ATOM 1609 N N . LEU A 1 191 ? 6.645 -7.080 27.195 1.00 41.53 191 LEU A N 1
ATOM 1610 C CA . LEU A 1 191 ? 7.455 -7.308 28.388 1.00 41.53 191 LEU A CA 1
ATOM 1611 C C . LEU A 1 191 ? 7.941 -5.929 28.814 1.00 41.53 191 LEU A C 1
ATOM 1613 O O . LEU A 1 191 ? 8.620 -5.275 28.025 1.00 41.53 191 LEU A O 1
ATOM 1617 N N . GLN A 1 192 ? 7.498 -5.473 29.987 1.00 40.69 192 GLN A N 1
ATOM 1618 C CA . GLN A 1 192 ? 7.833 -4.164 30.533 1.00 40.69 192 GLN A CA 1
ATOM 1619 C C . GLN A 1 192 ? 9.336 -3.962 30.366 1.00 40.69 192 GLN A C 1
ATOM 1621 O O . GLN A 1 192 ? 10.131 -4.673 30.984 1.00 40.69 192 GLN A O 1
ATOM 1626 N N . ASP A 1 193 ? 9.722 -3.058 29.471 1.00 37.56 193 ASP A N 1
ATOM 1627 C CA . ASP A 1 193 ? 11.122 -2.733 29.297 1.00 37.56 193 ASP A CA 1
ATOM 1628 C C . ASP A 1 193 ? 11.534 -1.958 30.548 1.00 37.56 193 ASP A C 1
ATOM 1630 O O . ASP A 1 193 ? 11.220 -0.780 30.718 1.00 37.56 193 ASP A O 1
ATOM 1634 N N . THR A 1 194 ? 12.193 -2.655 31.473 1.00 42.75 194 THR A N 1
ATOM 1635 C CA . THR A 1 194 ? 12.683 -2.110 32.745 1.00 42.75 194 THR A CA 1
ATOM 1636 C C . THR A 1 194 ? 13.696 -0.975 32.554 1.00 42.75 194 THR A C 1
ATOM 1638 O O . THR A 1 194 ? 14.144 -0.388 33.532 1.00 42.75 194 THR A O 1
ATOM 1641 N N . SER A 1 195 ? 14.079 -0.644 31.315 1.00 42.00 195 SER A N 1
ATOM 1642 C CA . SER A 1 195 ? 14.963 0.481 31.004 1.00 42.00 195 SER A CA 1
ATOM 1643 C C . SER A 1 195 ? 14.254 1.843 30.877 1.00 42.00 195 SER A C 1
ATOM 1645 O O . SER A 1 195 ? 14.933 2.870 30.877 1.00 42.00 195 SER A O 1
ATOM 1647 N N . PHE A 1 196 ? 12.913 1.886 30.859 1.00 44.94 196 PHE A N 1
ATOM 1648 C CA . PHE A 1 196 ? 12.107 3.119 30.766 1.00 44.94 196 PHE A CA 1
ATOM 1649 C C . PHE A 1 196 ? 11.476 3.562 32.105 1.00 44.94 196 PHE A C 1
ATOM 1651 O O . PHE A 1 196 ? 10.382 4.120 32.143 1.00 44.94 196 PHE A O 1
ATOM 1658 N N . GLU A 1 197 ? 12.167 3.386 33.235 1.00 41.62 197 GLU A N 1
ATOM 1659 C CA . GLU A 1 197 ? 11.683 3.839 34.558 1.00 41.62 197 GLU A CA 1
ATOM 1660 C C . GLU A 1 197 ? 11.627 5.378 34.748 1.00 41.62 197 GLU A C 1
ATOM 1662 O O . GLU A 1 197 ? 11.297 5.854 35.832 1.00 41.62 197 GLU A O 1
ATOM 1667 N N . ASN A 1 198 ? 11.882 6.187 33.712 1.00 41.44 198 ASN A N 1
ATOM 1668 C CA . ASN A 1 198 ? 12.036 7.646 33.832 1.00 41.44 198 ASN A CA 1
ATOM 1669 C C . ASN A 1 198 ? 10.944 8.516 33.173 1.00 41.44 198 ASN A C 1
ATOM 1671 O O . ASN A 1 198 ? 11.202 9.682 32.886 1.00 41.44 198 ASN A O 1
ATOM 1675 N N . GLU A 1 199 ? 9.710 8.035 32.993 1.00 46.41 199 GLU A N 1
ATOM 1676 C CA . GLU A 1 199 ? 8.599 8.891 32.522 1.00 46.41 199 GLU A CA 1
ATOM 1677 C C . GLU A 1 199 ? 7.363 8.861 33.434 1.00 46.41 199 GLU A C 1
ATOM 1679 O O . GLU A 1 199 ? 6.240 8.588 33.020 1.00 46.41 199 GLU A O 1
ATOM 1684 N N . LEU A 1 200 ? 7.542 9.240 34.701 1.00 45.56 200 LEU A N 1
ATOM 1685 C CA . LEU A 1 200 ? 6.425 9.618 35.584 1.00 45.56 200 LEU A CA 1
ATOM 1686 C C . LEU A 1 200 ? 5.835 11.012 35.258 1.00 45.56 200 LEU A C 1
ATOM 1688 O O . LEU A 1 200 ? 4.961 11.495 35.977 1.00 45.56 200 LEU A O 1
ATOM 1692 N N . THR A 1 201 ? 6.287 11.667 34.181 1.00 51.88 201 THR A N 1
ATOM 1693 C CA . THR A 1 201 ? 5.899 13.037 33.794 1.00 51.88 201 THR A CA 1
ATOM 1694 C C . THR A 1 201 ? 5.261 13.165 32.407 1.00 51.88 201 THR A C 1
ATOM 1696 O O . THR A 1 201 ? 4.769 14.247 32.086 1.00 51.88 201 THR A O 1
ATOM 1699 N N . ALA A 1 202 ? 5.220 12.105 31.592 1.00 60.09 202 ALA A N 1
ATOM 1700 C CA . ALA A 1 202 ? 4.612 12.168 30.262 1.00 60.09 202 ALA A CA 1
ATOM 1701 C C . ALA A 1 202 ? 3.076 12.207 30.353 1.00 60.09 202 ALA A C 1
ATOM 1703 O O . ALA A 1 202 ? 2.446 11.463 31.112 1.00 60.09 202 ALA A O 1
ATOM 1704 N N . ILE A 1 203 ? 2.439 13.085 29.573 1.00 73.62 203 ILE A N 1
ATOM 1705 C CA . ILE A 1 203 ? 0.978 13.171 29.520 1.00 73.62 203 ILE A CA 1
ATOM 1706 C C . ILE A 1 203 ? 0.462 11.870 28.893 1.00 73.62 203 ILE A C 1
ATOM 1708 O O . ILE A 1 203 ? 0.845 11.526 27.782 1.00 73.62 203 ILE A O 1
ATOM 1712 N N . LYS A 1 204 ? -0.464 11.153 29.548 1.00 71.06 204 LYS A N 1
ATOM 1713 C CA . LYS A 1 204 ? -0.988 9.852 29.059 1.00 71.06 204 LYS A CA 1
ATOM 1714 C C . LYS A 1 204 ? -1.526 9.860 27.618 1.00 71.06 204 LYS A C 1
ATOM 1716 O O . LYS A 1 204 ? -1.682 8.802 27.019 1.00 71.06 204 LYS A O 1
ATOM 1721 N N . SER A 1 205 ? -1.899 11.018 27.070 1.00 74.81 205 SER A N 1
ATOM 1722 C CA . SER A 1 205 ? -2.311 11.157 25.664 1.00 74.81 205 SER A CA 1
ATOM 1723 C C . SER A 1 205 ? -1.154 11.100 24.667 1.00 74.81 205 SER A C 1
ATOM 1725 O O . SER A 1 205 ? -1.406 10.881 23.493 1.00 74.81 205 SER A O 1
ATOM 1727 N N . GLU A 1 206 ? 0.080 11.305 25.118 1.00 80.94 206 GLU A N 1
ATOM 1728 C CA . GLU A 1 206 ? 1.304 11.247 24.308 1.00 80.94 206 GLU A CA 1
ATOM 1729 C C . GLU A 1 206 ? 1.925 9.843 24.313 1.00 80.94 206 GLU A C 1
ATOM 1731 O O . GLU A 1 206 ? 2.782 9.541 23.494 1.00 80.94 206 GLU A O 1
ATOM 1736 N N . GLN A 1 207 ? 1.451 8.956 25.194 1.00 83.69 207 GLN A N 1
ATOM 1737 C CA . GLN A 1 207 ? 1.946 7.583 25.339 1.00 83.69 207 GLN A CA 1
ATOM 1738 C C . GLN A 1 207 ? 1.326 6.598 24.335 1.00 83.69 207 GLN A C 1
ATOM 1740 O O . GLN A 1 207 ? 1.599 5.400 24.396 1.00 83.69 207 GLN A O 1
ATOM 1745 N N . TYR A 1 208 ? 0.473 7.064 23.419 1.00 86.00 208 TYR A N 1
ATOM 1746 C CA . TYR A 1 208 ? -0.055 6.227 22.346 1.00 86.00 208 TYR A CA 1
ATOM 1747 C C . TYR A 1 208 ? -0.470 7.035 21.110 1.00 86.00 208 TYR A C 1
ATOM 1749 O O . TYR A 1 208 ? -0.926 8.172 21.212 1.00 86.00 208 TYR A O 1
ATOM 1757 N N . ASN A 1 209 ? -0.390 6.397 19.944 1.00 89.38 209 ASN A N 1
ATOM 1758 C CA . ASN A 1 209 ? -0.980 6.847 18.690 1.00 89.38 209 ASN A CA 1
ATOM 1759 C C . ASN A 1 209 ? -1.562 5.639 17.946 1.00 89.38 209 ASN A C 1
ATOM 1761 O O . ASN A 1 209 ? -0.907 4.609 17.825 1.00 89.38 209 ASN A O 1
ATOM 1765 N N . LEU A 1 210 ? -2.787 5.760 17.431 1.00 90.62 210 LEU A N 1
ATOM 1766 C CA . LEU A 1 210 ? -3.428 4.714 16.628 1.00 90.62 210 LEU A CA 1
ATOM 1767 C C . LEU A 1 210 ? -3.695 5.2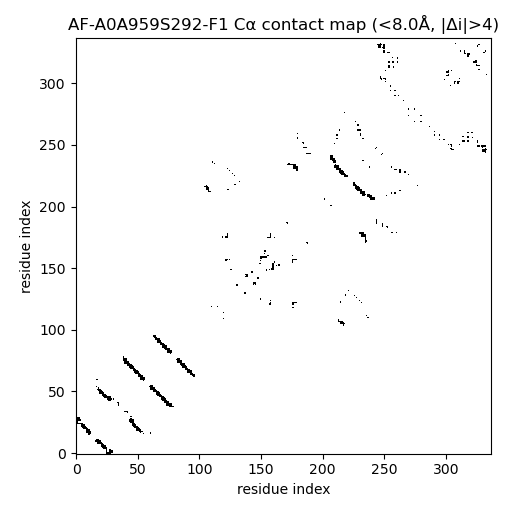60 15.226 1.00 90.62 210 LEU A C 1
ATOM 1769 O O . LEU A 1 210 ? -4.687 5.963 14.990 1.00 90.62 210 LEU A O 1
ATOM 1773 N N . SER A 1 211 ? -2.805 4.929 14.294 1.00 91.69 211 SER A N 1
ATOM 1774 C CA . SER A 1 211 ? -2.881 5.365 12.904 1.00 91.69 211 SER A CA 1
ATOM 1775 C C . SER A 1 211 ? -3.686 4.359 12.084 1.00 91.69 211 SER A C 1
ATOM 1777 O O . SER A 1 211 ? -3.208 3.296 11.694 1.00 91.69 211 SER A O 1
ATOM 1779 N N . VAL A 1 212 ? -4.953 4.699 11.839 1.00 94.12 212 VAL A N 1
ATOM 1780 C CA . VAL A 1 212 ? -5.790 4.032 10.837 1.00 94.12 212 VAL A CA 1
ATOM 1781 C C . VAL A 1 212 ? -5.954 4.971 9.652 1.00 94.12 212 VAL A C 1
ATOM 1783 O O . VAL A 1 212 ? -6.324 6.141 9.818 1.00 94.12 212 VAL A O 1
ATOM 1786 N N . LYS A 1 213 ? -5.680 4.436 8.465 1.00 94.62 213 LYS A N 1
ATOM 1787 C CA . LYS A 1 213 ? -5.691 5.124 7.179 1.00 94.62 213 LYS A CA 1
ATOM 1788 C C . LYS A 1 213 ? -6.661 4.427 6.235 1.00 94.62 213 LYS A C 1
ATOM 1790 O O . LYS A 1 213 ? -6.880 3.218 6.320 1.00 94.62 213 LYS A O 1
ATOM 1795 N N . ILE A 1 214 ? -7.239 5.200 5.326 1.00 96.00 214 ILE A N 1
ATOM 1796 C CA . ILE A 1 214 ? -8.049 4.666 4.236 1.00 96.00 214 ILE A CA 1
ATOM 1797 C C . ILE A 1 214 ? -7.184 4.663 2.983 1.00 96.00 214 ILE A C 1
ATOM 1799 O O . ILE A 1 214 ? -6.522 5.645 2.684 1.00 96.00 214 ILE A O 1
ATOM 1803 N N . TYR A 1 215 ? -7.151 3.536 2.288 1.00 95.31 215 TYR A N 1
ATOM 1804 C CA . TYR A 1 215 ? -6.592 3.411 0.950 1.00 95.31 215 TYR A CA 1
ATOM 1805 C C . TYR A 1 215 ? -7.699 3.648 -0.067 1.00 95.31 215 TYR A C 1
ATOM 1807 O O . TYR A 1 215 ? -8.820 3.170 0.134 1.00 95.31 215 TYR A O 1
ATOM 1815 N N . MET A 1 216 ? -7.378 4.327 -1.165 1.00 94.50 216 MET A N 1
ATOM 1816 C CA . MET A 1 216 ? -8.234 4.380 -2.345 1.00 94.50 216 MET A CA 1
ATOM 1817 C C . MET A 1 216 ? -7.402 4.215 -3.614 1.00 94.50 216 MET A C 1
ATOM 1819 O O . MET A 1 216 ? -6.345 4.822 -3.745 1.00 94.50 216 MET A O 1
ATOM 1823 N N . ASP A 1 217 ? -7.908 3.453 -4.572 1.00 92.06 217 ASP A N 1
ATOM 1824 C CA . ASP A 1 217 ? -7.345 3.352 -5.915 1.00 92.06 217 ASP A CA 1
ATOM 1825 C C . ASP A 1 217 ? -8.454 3.434 -6.959 1.00 92.06 217 ASP A C 1
ATOM 1827 O O . ASP A 1 217 ? -9.566 2.960 -6.727 1.00 92.06 217 ASP A O 1
ATOM 1831 N N . ILE A 1 218 ? -8.165 4.078 -8.088 1.00 89.44 218 ILE A N 1
ATOM 1832 C CA . ILE A 1 218 ? -9.137 4.348 -9.148 1.00 89.44 218 ILE A CA 1
ATOM 1833 C C . ILE A 1 218 ? -8.579 3.815 -10.457 1.00 89.44 218 ILE A C 1
ATOM 1835 O O . ILE A 1 218 ? -7.639 4.371 -11.024 1.00 89.44 218 ILE A O 1
ATOM 1839 N N . ASN A 1 219 ? -9.225 2.782 -10.980 1.00 86.31 219 ASN A N 1
ATOM 1840 C CA . ASN A 1 219 ? -8.808 2.099 -12.191 1.00 86.31 219 ASN A CA 1
ATOM 1841 C C . ASN A 1 219 ? -9.865 2.291 -13.260 1.00 86.31 219 ASN A C 1
ATOM 1843 O O . ASN A 1 219 ? -11.004 1.867 -13.107 1.00 86.31 219 ASN A O 1
ATOM 1847 N N . SER A 1 220 ? -9.498 2.945 -14.356 1.00 80.75 220 SER A N 1
ATOM 1848 C CA . SER A 1 220 ? -10.391 3.100 -15.504 1.00 80.75 220 SER A CA 1
ATOM 1849 C C . SER A 1 220 ? -9.900 2.234 -16.651 1.00 80.75 220 SER A C 1
ATOM 1851 O O . SER A 1 220 ? -8.741 2.327 -17.046 1.00 80.75 220 SER A O 1
ATOM 1853 N N . TYR A 1 221 ? -10.788 1.401 -17.183 1.00 79.06 221 TYR A N 1
ATOM 1854 C CA . TYR A 1 221 ? -10.535 0.559 -18.338 1.00 79.06 221 TYR A CA 1
ATOM 1855 C C . TYR A 1 221 ? -11.707 0.649 -19.315 1.00 79.06 221 TYR A C 1
ATOM 1857 O O . TYR A 1 221 ? -12.835 0.270 -18.991 1.00 79.06 221 TYR A O 1
ATOM 1865 N N . LYS A 1 222 ? -11.432 1.147 -20.528 1.00 81.19 222 LYS A N 1
ATOM 1866 C CA . LYS A 1 222 ? -12.456 1.488 -21.532 1.00 81.19 222 LYS A CA 1
ATOM 1867 C C . LYS A 1 222 ? -13.540 2.375 -20.900 1.00 81.19 222 LYS A C 1
ATOM 1869 O O . LYS A 1 222 ? -13.216 3.432 -20.370 1.00 81.19 222 LYS A O 1
ATOM 1874 N N . ASP A 1 223 ? -14.790 1.920 -20.903 1.00 80.06 223 ASP A N 1
ATOM 1875 C CA . ASP A 1 223 ? -15.943 2.656 -20.374 1.00 80.06 223 ASP A CA 1
ATOM 1876 C C . ASP A 1 223 ? -16.257 2.322 -18.903 1.00 80.06 223 ASP A C 1
ATOM 1878 O O . ASP A 1 223 ? -17.288 2.737 -18.376 1.00 80.06 223 ASP A O 1
ATOM 1882 N N . SER A 1 224 ? -15.409 1.527 -18.240 1.00 79.44 224 SER A N 1
ATOM 1883 C CA . SER A 1 224 ? -15.596 1.104 -16.849 1.00 79.44 224 SER A CA 1
ATOM 1884 C C . SER A 1 224 ? -14.577 1.769 -15.934 1.00 79.44 224 SER A C 1
ATOM 1886 O O . SER A 1 224 ? -13.379 1.722 -16.198 1.00 79.44 224 SER A O 1
ATOM 1888 N N . THR A 1 225 ? -15.049 2.338 -14.829 1.00 83.44 225 THR A N 1
ATOM 1889 C CA . THR A 1 225 ? -14.205 2.827 -13.736 1.00 83.44 225 THR A CA 1
ATOM 1890 C C . THR A 1 225 ? -14.514 2.013 -12.492 1.00 83.44 225 THR A C 1
ATOM 1892 O O . THR A 1 225 ? -15.660 1.970 -12.049 1.00 83.44 225 THR A O 1
ATOM 1895 N N . ASP A 1 226 ? -13.487 1.382 -11.944 1.00 87.56 226 ASP A N 1
ATOM 1896 C CA . ASP A 1 226 ? -13.521 0.660 -10.684 1.00 87.56 226 ASP A CA 1
ATOM 1897 C C . ASP A 1 226 ? -12.783 1.465 -9.613 1.00 87.56 226 ASP A C 1
ATOM 1899 O O . ASP A 1 226 ? -11.727 2.051 -9.872 1.00 87.56 226 ASP A O 1
ATOM 1903 N N . ILE A 1 227 ? -13.365 1.527 -8.417 1.00 90.19 227 ILE A N 1
ATOM 1904 C CA . ILE A 1 227 ? -12.772 2.213 -7.272 1.00 90.19 227 ILE A CA 1
ATOM 1905 C C . ILE A 1 227 ? -12.658 1.211 -6.137 1.00 90.19 227 ILE A C 1
ATOM 1907 O O . ILE A 1 227 ? -13.667 0.722 -5.627 1.00 90.19 227 ILE A O 1
ATOM 1911 N N . ILE A 1 228 ? -11.427 0.959 -5.709 1.00 92.00 228 ILE A N 1
ATOM 1912 C CA . ILE A 1 228 ? -11.131 0.087 -4.578 1.00 92.00 228 ILE A CA 1
ATOM 1913 C C . ILE A 1 228 ? -10.816 0.951 -3.376 1.00 92.00 228 ILE A C 1
ATOM 1915 O O . ILE A 1 228 ? -10.068 1.921 -3.471 1.00 92.00 228 ILE A O 1
ATOM 1919 N N . THR A 1 229 ? -11.372 0.583 -2.225 1.00 95.00 229 THR A N 1
ATOM 1920 C CA . THR A 1 229 ? -11.032 1.207 -0.947 1.00 95.00 229 THR A CA 1
ATOM 1921 C C . THR A 1 229 ? -10.733 0.145 0.099 1.00 95.00 229 THR A C 1
ATOM 1923 O O . THR A 1 229 ? -11.313 -0.937 0.072 1.00 95.00 229 THR A O 1
ATOM 1926 N N . SER A 1 230 ? -9.840 0.447 1.040 1.00 95.44 230 SER A N 1
ATOM 1927 C CA . SER A 1 230 ? -9.527 -0.457 2.154 1.00 95.44 230 SER A CA 1
ATOM 1928 C C . SER A 1 230 ? -9.223 0.321 3.427 1.00 95.44 230 SER A C 1
ATOM 1930 O O . SER A 1 230 ? -8.596 1.375 3.374 1.00 95.44 230 SER A O 1
ATOM 1932 N N . THR A 1 231 ? -9.641 -0.209 4.575 1.00 96.38 231 THR A N 1
ATOM 1933 C CA . THR A 1 231 ? -9.286 0.325 5.898 1.00 96.38 231 THR A CA 1
ATOM 1934 C C . THR A 1 231 ? -8.022 -0.379 6.369 1.00 96.38 231 THR A C 1
ATOM 1936 O O . THR A 1 231 ? -7.973 -1.610 6.370 1.00 96.38 231 THR A O 1
ATOM 1939 N N . ILE A 1 232 ? -6.993 0.386 6.725 1.00 93.25 232 ILE A N 1
ATOM 1940 C CA . ILE A 1 232 ? -5.659 -0.134 7.025 1.00 93.25 232 ILE A CA 1
ATOM 1941 C C . ILE A 1 232 ? -5.173 0.449 8.345 1.00 93.25 232 ILE A C 1
ATOM 1943 O O . ILE A 1 232 ? -5.150 1.664 8.526 1.00 93.25 232 ILE A O 1
ATOM 1947 N N . PHE A 1 233 ? -4.765 -0.422 9.258 1.00 90.69 233 PHE A N 1
ATOM 1948 C CA . PHE A 1 233 ? -4.025 -0.050 10.453 1.00 90.69 233 PHE A CA 1
ATOM 1949 C C . PHE A 1 233 ? -2.535 0.015 10.098 1.00 90.69 233 PHE A C 1
ATOM 1951 O O . PHE A 1 233 ? -1.969 -0.961 9.598 1.00 90.69 233 PHE A O 1
ATOM 1958 N N . ASP A 1 234 ? -1.927 1.179 10.313 1.00 89.25 234 ASP A N 1
ATOM 1959 C CA . ASP A 1 234 ? -0.529 1.466 10.003 1.00 89.25 234 ASP A CA 1
ATOM 1960 C C . ASP A 1 234 ? 0.342 1.192 11.240 1.00 89.25 234 ASP A C 1
ATOM 1962 O O . ASP A 1 234 ? 0.308 1.980 12.193 1.00 89.25 234 ASP A O 1
ATOM 1966 N N . PRO A 1 235 ? 1.114 0.089 11.265 1.00 82.31 235 PRO A N 1
ATOM 1967 C CA . PRO A 1 235 ? 1.925 -0.272 12.423 1.00 82.31 235 PRO A CA 1
ATOM 1968 C C . PRO A 1 235 ? 3.164 0.616 12.593 1.00 82.31 235 PRO A C 1
ATOM 1970 O O . PRO A 1 235 ? 3.773 0.586 13.654 1.00 82.31 235 PRO A O 1
ATOM 1973 N N . PHE A 1 236 ? 3.545 1.401 11.582 1.00 81.50 236 PHE A N 1
ATOM 1974 C CA . PHE A 1 236 ? 4.764 2.208 11.614 1.00 81.50 236 PHE A CA 1
ATOM 1975 C C . PHE A 1 236 ? 4.546 3.593 12.219 1.00 81.50 236 PHE A C 1
ATOM 1977 O O . PHE A 1 236 ? 5.475 4.193 12.750 1.00 81.50 236 PHE A O 1
ATOM 1984 N N . GLU A 1 237 ? 3.318 4.102 12.153 1.00 86.25 237 GLU A N 1
ATOM 1985 C CA . GLU A 1 237 ? 2.919 5.321 12.861 1.00 86.25 237 GLU A CA 1
ATOM 1986 C C . GLU A 1 237 ? 2.185 5.031 14.173 1.00 86.25 237 GLU A C 1
ATOM 1988 O O . GLU A 1 237 ? 2.020 5.931 15.000 1.00 86.25 237 GLU A O 1
ATOM 1993 N N . SER A 1 238 ? 1.707 3.800 14.364 1.00 86.62 238 SER A N 1
ATOM 1994 C CA . SER A 1 238 ? 0.992 3.415 15.577 1.00 86.62 238 SER A CA 1
ATOM 1995 C C . SER A 1 238 ? 1.949 2.959 16.671 1.00 86.62 238 SER A C 1
ATOM 1997 O O . SER A 1 238 ? 2.825 2.136 16.436 1.00 86.62 238 SER A O 1
ATOM 1999 N N . PHE A 1 239 ? 1.721 3.420 17.894 1.00 85.44 239 PHE A N 1
ATOM 2000 C CA . PHE A 1 239 ? 2.427 2.962 19.087 1.00 85.44 239 PHE A CA 1
ATOM 2001 C C . PHE A 1 239 ? 1.485 2.980 20.291 1.00 85.44 239 PHE A C 1
ATOM 2003 O O . PHE A 1 239 ? 0.524 3.750 20.337 1.00 85.44 239 PHE A O 1
ATOM 2010 N N . TYR A 1 240 ? 1.741 2.120 21.273 1.00 84.50 240 TYR A N 1
ATOM 2011 C CA . TYR A 1 240 ? 0.944 2.051 22.495 1.00 84.50 240 TYR A CA 1
ATOM 2012 C C . TYR A 1 240 ? 1.843 1.643 23.666 1.00 84.50 240 TYR A C 1
ATOM 2014 O O . TYR A 1 240 ? 2.199 0.476 23.789 1.00 84.50 240 TYR A O 1
ATOM 2022 N N . TYR A 1 241 ? 2.228 2.609 24.503 1.00 83.19 241 TYR A N 1
ATOM 2023 C CA . TYR A 1 241 ? 3.144 2.409 25.638 1.00 83.19 241 TYR A CA 1
ATOM 2024 C C . TYR A 1 241 ? 2.425 2.252 26.986 1.00 83.19 241 TYR A C 1
ATOM 2026 O O . TYR A 1 241 ? 3.058 2.191 28.036 1.00 83.19 241 TYR A O 1
ATOM 2034 N N . LEU A 1 242 ? 1.092 2.214 26.974 1.00 82.56 242 LEU A N 1
ATOM 2035 C CA . LEU A 1 242 ? 0.274 1.966 28.159 1.00 82.56 242 LEU A CA 1
ATOM 2036 C C . LEU A 1 242 ? 0.079 0.453 28.375 1.00 82.56 242 LEU A C 1
ATOM 2038 O O . LEU A 1 242 ? 0.258 -0.319 27.429 1.00 82.56 242 LEU A O 1
ATOM 2042 N N . PRO A 1 243 ? -0.313 0.018 29.590 1.00 82.75 243 PRO A N 1
ATOM 2043 C CA . PRO A 1 243 ? -0.629 -1.382 29.855 1.00 82.75 243 PRO A CA 1
ATOM 2044 C C . PRO A 1 243 ? -1.645 -1.933 28.852 1.00 82.75 243 PRO A C 1
ATOM 2046 O O . PRO A 1 243 ? -2.661 -1.294 28.581 1.00 82.75 243 PRO A O 1
ATOM 2049 N N . ILE A 1 244 ? -1.345 -3.105 28.297 1.00 83.94 244 ILE A N 1
ATOM 2050 C CA . ILE A 1 244 ? -2.210 -3.805 27.351 1.00 83.94 244 ILE A CA 1
ATOM 2051 C C . ILE A 1 244 ? -3.010 -4.837 28.135 1.00 83.94 244 ILE A C 1
ATOM 2053 O O . ILE A 1 244 ? -2.450 -5.730 28.757 1.00 83.94 244 ILE A O 1
ATOM 2057 N N . ASP A 1 245 ? -4.324 -4.700 28.075 1.00 86.56 245 ASP A N 1
ATOM 2058 C CA . ASP A 1 245 ? -5.297 -5.576 28.707 1.00 86.56 245 ASP A CA 1
ATOM 2059 C C . ASP A 1 245 ? -6.507 -5.778 27.778 1.00 86.56 245 ASP A C 1
ATOM 2061 O O . ASP A 1 245 ? -6.592 -5.254 26.657 1.00 86.56 245 ASP A O 1
ATOM 2065 N N . ASN A 1 246 ? -7.492 -6.536 28.253 1.00 89.81 246 ASN A N 1
ATOM 2066 C CA . ASN A 1 246 ? -8.751 -6.738 27.540 1.00 89.81 246 ASN A CA 1
ATOM 2067 C C . ASN A 1 246 ? -9.495 -5.422 27.256 1.00 89.81 246 ASN A C 1
ATOM 2069 O O . ASN A 1 246 ? -10.154 -5.292 26.217 1.00 89.81 246 ASN A O 1
ATOM 2073 N N . GLN A 1 247 ? -9.369 -4.427 28.138 1.00 91.50 247 GLN A N 1
ATOM 2074 C CA . GLN A 1 247 ? -9.953 -3.103 27.942 1.00 91.50 247 GLN A CA 1
ATOM 2075 C C . GLN A 1 247 ? -9.329 -2.392 26.741 1.00 91.50 247 GLN A C 1
ATOM 2077 O O . GLN A 1 247 ? -10.045 -1.895 25.867 1.00 91.50 247 GLN A O 1
ATOM 2082 N N . THR A 1 248 ? -8.006 -2.419 26.656 1.00 89.38 248 THR A N 1
ATOM 2083 C CA . THR A 1 248 ? -7.208 -1.873 25.564 1.00 89.38 248 THR A CA 1
ATOM 2084 C C . THR A 1 248 ? -7.516 -2.578 24.251 1.00 89.38 248 THR A C 1
ATOM 2086 O O . THR A 1 248 ? -7.779 -1.917 23.245 1.00 89.38 248 THR A O 1
ATOM 2089 N N . HIS A 1 249 ? -7.567 -3.913 24.241 1.00 89.88 249 HIS A N 1
ATOM 2090 C CA . HIS A 1 249 ? -7.939 -4.658 23.039 1.00 89.88 249 HIS A CA 1
ATOM 2091 C C . HIS A 1 249 ? -9.344 -4.306 22.550 1.00 89.88 249 HIS A C 1
ATOM 2093 O O . HIS A 1 249 ? -9.534 -4.082 21.351 1.00 89.88 249 HIS A O 1
ATOM 2099 N N . CYS A 1 250 ? -10.316 -4.211 23.459 1.00 94.00 250 CYS A N 1
ATOM 2100 C CA . CYS A 1 250 ? -11.674 -3.807 23.114 1.00 94.00 250 CYS A CA 1
ATOM 2101 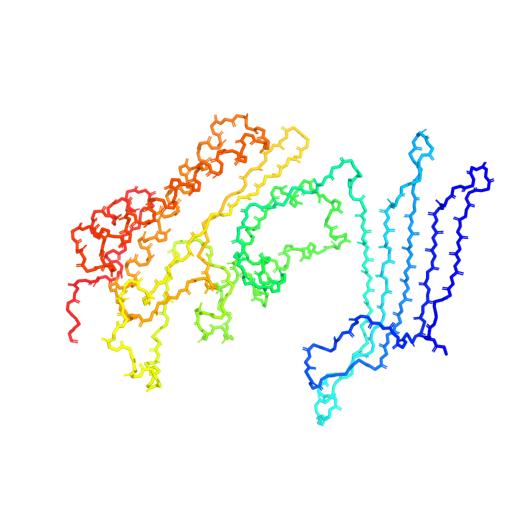C C . CYS A 1 250 ? -11.700 -2.396 22.516 1.00 94.00 250 CYS A C 1
ATOM 2103 O O . CYS A 1 250 ? -12.267 -2.182 21.445 1.00 94.00 250 CYS A O 1
ATOM 2105 N N . PHE A 1 251 ? -11.022 -1.451 23.168 1.00 94.62 251 PHE A N 1
ATOM 2106 C CA . PHE A 1 251 ? -10.888 -0.064 22.727 1.00 94.62 251 PHE A CA 1
ATOM 2107 C C . PHE A 1 251 ? -10.309 0.042 21.309 1.00 94.62 251 PHE A C 1
ATOM 2109 O O . PHE A 1 251 ? -10.917 0.660 20.434 1.00 94.62 251 PHE A O 1
ATOM 2116 N N . VAL A 1 252 ? -9.175 -0.608 21.040 1.00 93.50 252 VAL A N 1
ATOM 2117 C CA . VAL A 1 252 ? -8.530 -0.527 19.722 1.00 93.50 252 VAL A CA 1
ATOM 2118 C C . VAL A 1 252 ? -9.365 -1.201 18.634 1.00 93.50 252 VAL A C 1
ATOM 2120 O O . VAL A 1 252 ? -9.466 -0.674 17.525 1.00 93.50 252 VAL A O 1
ATOM 2123 N N . ASN A 1 253 ? -10.002 -2.338 18.923 1.00 94.75 253 ASN A N 1
ATOM 2124 C CA . ASN A 1 253 ? -10.822 -3.016 17.918 1.00 94.75 253 ASN A CA 1
ATOM 2125 C C . ASN A 1 253 ? -12.104 -2.235 17.598 1.00 94.75 253 ASN A C 1
ATOM 2127 O O . ASN A 1 253 ? -12.449 -2.123 16.423 1.00 94.75 253 ASN A O 1
ATOM 2131 N N . ILE A 1 254 ? -12.758 -1.612 18.591 1.00 97.06 254 ILE A N 1
ATOM 2132 C CA . ILE A 1 254 ? -13.884 -0.699 18.331 1.00 97.06 254 ILE A CA 1
ATOM 2133 C C . ILE A 1 254 ? -13.423 0.472 17.458 1.00 97.06 254 ILE A C 1
ATOM 2135 O O . ILE A 1 254 ? -14.094 0.802 16.484 1.00 97.06 254 ILE A O 1
ATOM 2139 N N . TYR A 1 255 ? -12.274 1.081 17.763 1.00 96.88 255 TYR A N 1
ATOM 2140 C CA . TYR A 1 255 ? -11.718 2.164 16.950 1.00 96.88 255 TYR A CA 1
ATOM 2141 C C . TYR A 1 255 ? -11.518 1.755 15.485 1.00 96.88 255 TYR A C 1
ATOM 2143 O O . TYR A 1 255 ? -11.927 2.478 14.573 1.00 96.88 255 TYR A O 1
ATOM 2151 N N . PHE A 1 256 ? -10.927 0.581 15.252 1.00 96.38 256 PHE A N 1
ATOM 2152 C CA . PHE A 1 256 ? -10.666 0.086 13.904 1.00 96.38 256 PHE A CA 1
ATOM 2153 C C . PHE A 1 256 ? -11.960 -0.243 13.144 1.00 96.38 256 PHE A C 1
ATOM 2155 O O . PHE A 1 256 ? -12.087 0.088 11.965 1.00 96.38 256 PHE A O 1
ATOM 2162 N N . ASP A 1 257 ? -12.954 -0.811 13.831 1.00 98.00 257 ASP A N 1
ATOM 2163 C CA . ASP A 1 257 ? -14.280 -1.084 13.273 1.00 98.00 257 ASP A CA 1
ATOM 2164 C C . ASP A 1 257 ? -15.041 0.198 12.904 1.00 98.00 257 ASP A C 1
ATOM 2166 O O . ASP A 1 257 ? -15.670 0.266 11.848 1.00 98.00 257 ASP A O 1
ATOM 2170 N N . LEU A 1 258 ? -14.966 1.244 13.733 1.00 97.88 258 LEU A N 1
ATOM 2171 C CA . LEU A 1 258 ? -15.570 2.541 13.415 1.00 97.88 258 LEU A CA 1
ATOM 2172 C C . LEU A 1 258 ? -14.954 3.157 12.156 1.00 97.88 258 LEU A C 1
ATOM 2174 O O . LEU A 1 258 ? -15.674 3.730 11.338 1.00 97.88 258 LEU A O 1
ATOM 2178 N N . CYS A 1 259 ? -13.642 3.005 11.971 1.00 97.94 259 CYS A N 1
ATOM 2179 C CA . CYS A 1 259 ? -12.975 3.466 10.758 1.00 97.94 259 CYS A CA 1
ATOM 2180 C C . CYS A 1 259 ? -13.481 2.724 9.511 1.00 97.94 259 CYS A C 1
ATOM 2182 O O . CYS A 1 259 ? -13.729 3.350 8.481 1.00 97.94 259 CYS A O 1
ATOM 2184 N N . GLU A 1 260 ? -13.702 1.412 9.619 1.00 98.06 260 GLU A N 1
ATOM 2185 C CA . GLU A 1 260 ? -14.280 0.610 8.539 1.00 98.06 260 GLU A CA 1
ATOM 2186 C C . GLU A 1 260 ? -15.720 1.018 8.208 1.00 98.06 260 GLU A C 1
ATOM 2188 O O . GLU A 1 260 ? -16.089 1.079 7.034 1.00 98.06 260 GLU A O 1
ATOM 2193 N N . ILE A 1 261 ? -16.537 1.341 9.211 1.00 98.00 261 ILE A N 1
ATOM 2194 C CA . ILE A 1 261 ? -17.907 1.830 8.992 1.00 98.00 261 ILE A CA 1
ATOM 2195 C C . ILE A 1 261 ? -17.890 3.130 8.184 1.00 98.00 261 ILE A C 1
ATOM 2197 O O . ILE A 1 261 ? -18.654 3.281 7.229 1.00 98.00 261 ILE A O 1
ATOM 2201 N N . GLU A 1 262 ? -17.007 4.064 8.531 1.00 97.94 262 GLU A N 1
ATOM 2202 C CA . GLU A 1 262 ? -16.868 5.317 7.787 1.00 97.94 262 GLU A CA 1
ATOM 2203 C C . GLU A 1 262 ? -16.371 5.076 6.353 1.00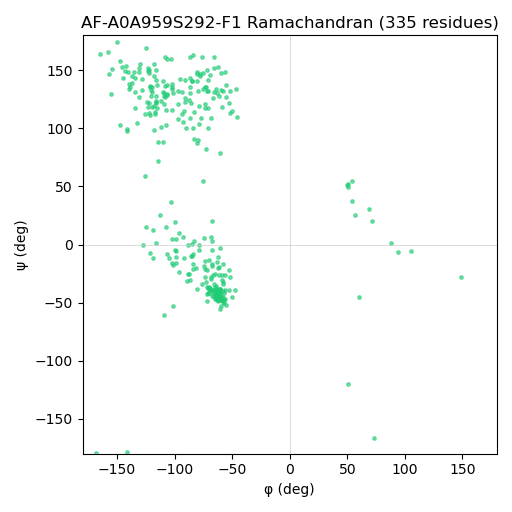 97.94 262 GLU A C 1
ATOM 2205 O O . GLU A 1 262 ? -16.905 5.685 5.421 1.00 97.94 262 GLU A O 1
ATOM 2210 N N . ARG A 1 263 ? -15.439 4.133 6.144 1.00 97.81 263 ARG A N 1
ATOM 2211 C CA . ARG A 1 263 ? -15.023 3.713 4.796 1.00 97.81 263 ARG A CA 1
ATOM 2212 C C . ARG A 1 263 ? -16.195 3.154 3.988 1.00 97.81 263 ARG A C 1
ATOM 2214 O O . ARG A 1 263 ? -16.358 3.545 2.838 1.00 97.81 263 ARG A O 1
ATOM 2221 N N . ARG A 1 264 ? -17.029 2.279 4.560 1.00 97.25 264 ARG A N 1
ATOM 2222 C CA . ARG A 1 264 ? -18.199 1.707 3.861 1.00 97.25 264 ARG A CA 1
ATOM 2223 C C . ARG A 1 264 ? -19.185 2.782 3.424 1.00 97.25 264 ARG A C 1
ATOM 2225 O O . ARG A 1 264 ? -19.601 2.792 2.271 1.00 97.25 264 ARG A O 1
ATOM 2232 N N . LYS A 1 265 ? -19.485 3.745 4.300 1.00 96.38 265 LYS A N 1
ATOM 2233 C CA . LYS A 1 265 ? -20.328 4.901 3.949 1.00 96.38 265 LYS A CA 1
ATOM 2234 C C . LYS A 1 265 ? -19.713 5.735 2.825 1.00 96.38 265 LYS A C 1
ATOM 2236 O O . LYS A 1 265 ? -20.431 6.259 1.976 1.00 96.38 265 LYS A O 1
ATOM 2241 N N . PHE A 1 266 ? -18.392 5.905 2.827 1.00 95.94 266 PHE A N 1
ATOM 2242 C CA . PHE A 1 266 ? -17.681 6.584 1.747 1.00 95.94 266 PHE A CA 1
ATOM 2243 C C . PHE A 1 266 ? -17.760 5.799 0.431 1.00 95.94 266 PHE A C 1
ATOM 2245 O O . PHE A 1 266 ? -18.092 6.374 -0.603 1.00 95.94 266 PHE A O 1
ATOM 2252 N N . GLU A 1 267 ? -17.548 4.487 0.474 1.00 94.62 267 GLU A N 1
ATOM 2253 C CA . GLU A 1 267 ? -17.654 3.596 -0.679 1.00 94.62 267 GLU A CA 1
ATOM 2254 C C . GLU A 1 267 ? -19.066 3.603 -1.291 1.00 94.62 267 GLU A C 1
ATOM 2256 O O . GLU A 1 267 ? -19.213 3.669 -2.510 1.00 94.62 267 GLU A O 1
ATOM 2261 N N . GLU A 1 268 ? -20.117 3.599 -0.471 1.00 93.56 268 GLU A N 1
ATOM 2262 C CA . GLU A 1 268 ? -21.502 3.720 -0.945 1.00 93.56 268 GLU A CA 1
ATOM 2263 C C . GLU A 1 268 ? -21.752 5.052 -1.659 1.00 93.56 268 GLU A C 1
ATOM 2265 O O . GLU A 1 268 ? -22.364 5.078 -2.730 1.00 93.56 268 GLU A O 1
ATOM 2270 N N . LYS A 1 269 ? -21.229 6.160 -1.116 1.00 92.69 269 LYS A N 1
ATOM 2271 C CA . LYS A 1 269 ? -21.301 7.477 -1.771 1.00 92.69 269 LYS A CA 1
ATOM 2272 C C . LYS A 1 269 ? -20.575 7.481 -3.112 1.00 92.69 269 LYS A C 1
ATOM 2274 O O . LYS A 1 269 ? -21.076 8.093 -4.053 1.00 92.69 269 LYS A O 1
ATOM 2279 N N . LEU A 1 270 ? -19.429 6.802 -3.199 1.00 91.25 270 LEU A N 1
ATOM 2280 C CA . LEU A 1 270 ? -18.687 6.658 -4.449 1.00 91.25 270 LEU A CA 1
ATOM 2281 C C . LEU A 1 270 ? -19.492 5.867 -5.491 1.00 91.25 270 LEU A C 1
ATOM 2283 O O . LEU A 1 270 ? -19.616 6.302 -6.631 1.00 91.25 270 LEU A O 1
ATOM 2287 N N . LYS A 1 271 ? -20.090 4.738 -5.093 1.00 87.50 271 LYS A N 1
ATOM 2288 C CA . LYS A 1 271 ? -20.870 3.859 -5.985 1.00 87.50 271 LYS A CA 1
ATOM 2289 C C . LYS A 1 271 ? -22.181 4.483 -6.467 1.00 87.50 271 LYS A C 1
ATOM 2291 O O . LYS A 1 271 ? -22.645 4.161 -7.558 1.00 87.50 271 LYS A O 1
ATOM 2296 N N . ALA A 1 272 ? -22.790 5.364 -5.674 1.00 85.56 272 ALA A N 1
ATOM 2297 C CA . ALA A 1 272 ? -24.061 6.004 -6.012 1.00 85.56 272 ALA A CA 1
ATOM 2298 C C . ALA A 1 272 ? -23.962 7.024 -7.163 1.00 85.56 272 ALA A C 1
ATOM 2300 O O . ALA A 1 272 ? -24.987 7.453 -7.694 1.00 85.56 272 ALA A O 1
ATOM 2301 N N . GLN A 1 273 ? -22.754 7.437 -7.550 1.00 81.00 273 GLN A N 1
ATOM 2302 C CA . GLN A 1 273 ? -22.530 8.475 -8.550 1.00 81.00 273 GLN A CA 1
ATOM 2303 C C . GLN A 1 273 ? -21.678 7.931 -9.706 1.00 81.00 273 GLN A C 1
ATOM 2305 O O . GLN A 1 273 ? -20.790 7.105 -9.519 1.00 81.00 273 GLN A O 1
ATOM 2310 N N . LYS A 1 274 ? -21.908 8.423 -10.929 1.00 74.56 274 LYS A N 1
ATOM 2311 C CA . LYS A 1 274 ? -20.947 8.239 -12.029 1.00 74.56 274 LYS A CA 1
ATOM 2312 C C . LYS A 1 274 ? -19.834 9.268 -11.860 1.00 74.56 274 LYS A C 1
ATOM 2314 O O . LYS A 1 274 ? -19.962 10.399 -12.323 1.00 74.56 274 LYS A O 1
ATOM 2319 N N . ILE A 1 275 ? -18.787 8.892 -11.136 1.00 76.69 275 ILE A N 1
ATOM 2320 C CA . ILE A 1 275 ? -17.726 9.811 -10.719 1.00 76.69 275 ILE A CA 1
ATOM 2321 C C . ILE A 1 275 ? -16.541 9.712 -11.685 1.00 76.69 275 ILE A C 1
ATOM 2323 O O . ILE A 1 275 ? -16.080 8.621 -12.008 1.00 76.69 275 ILE A O 1
ATOM 2327 N N . ASN A 1 276 ? -16.031 10.859 -12.139 1.00 81.94 276 ASN A N 1
ATOM 2328 C CA . ASN A 1 276 ? -14.744 10.932 -12.834 1.00 81.94 276 ASN A CA 1
ATOM 2329 C C . ASN A 1 276 ? -13.579 11.003 -11.823 1.00 81.94 276 ASN A C 1
ATOM 2331 O O . ASN A 1 276 ? -13.766 11.364 -10.665 1.00 81.94 276 ASN A O 1
ATOM 2335 N N . ILE A 1 277 ? -12.348 10.731 -12.259 1.00 82.62 277 ILE A N 1
ATOM 2336 C CA . ILE A 1 277 ? -11.172 10.668 -11.368 1.00 82.62 277 ILE A CA 1
ATOM 2337 C C . ILE A 1 277 ? -11.000 11.930 -10.497 1.00 82.62 277 ILE A C 1
ATOM 2339 O O . ILE A 1 277 ? -10.651 11.820 -9.323 1.00 82.62 277 ILE A O 1
ATOM 2343 N N . ASN A 1 278 ? -11.253 13.127 -11.035 1.00 85.75 278 ASN A N 1
ATOM 2344 C CA . ASN A 1 278 ? -11.068 14.378 -10.292 1.00 85.75 278 ASN A CA 1
ATOM 2345 C C . ASN A 1 278 ? -12.135 14.561 -9.209 1.00 85.75 278 ASN A C 1
ATOM 2347 O O . ASN A 1 278 ? -11.809 14.891 -8.072 1.00 85.75 278 ASN A O 1
ATOM 2351 N N . SER A 1 279 ? -13.394 14.261 -9.521 1.00 88.25 279 SER A N 1
ATOM 2352 C CA . SER A 1 279 ? -14.474 14.302 -8.536 1.00 88.25 279 SER A CA 1
ATOM 2353 C C . SER A 1 279 ? -14.267 13.267 -7.420 1.00 88.25 279 SER A C 1
ATOM 2355 O O . SER A 1 279 ? -14.519 13.560 -6.253 1.00 88.25 279 SER A O 1
ATOM 2357 N N . ALA A 1 280 ? -13.725 12.085 -7.739 1.00 89.62 280 ALA A N 1
ATOM 2358 C CA . ALA A 1 280 ? -13.387 11.076 -6.733 1.00 89.62 280 ALA A CA 1
ATOM 2359 C C . ALA A 1 280 ? -12.254 11.549 -5.804 1.00 89.62 280 ALA A C 1
ATOM 2361 O O . ALA A 1 280 ? -12.340 11.368 -4.590 1.00 89.62 280 ALA A O 1
ATOM 2362 N N . LYS A 1 281 ? -11.231 12.221 -6.356 1.00 89.62 281 LYS A N 1
ATOM 2363 C CA . LYS A 1 281 ? -10.144 12.861 -5.589 1.00 89.62 281 LYS A CA 1
ATOM 2364 C C . LYS A 1 281 ? -10.678 13.891 -4.589 1.00 89.62 281 LYS A C 1
ATOM 2366 O O . LYS A 1 281 ? -10.304 13.871 -3.418 1.00 89.62 281 LYS A O 1
ATOM 2371 N N . GLU A 1 282 ? -11.567 14.777 -5.027 1.00 91.44 282 GLU A N 1
ATOM 2372 C CA . GLU A 1 282 ? -12.161 15.810 -4.167 1.00 91.44 282 GLU A CA 1
ATOM 2373 C C . GLU A 1 282 ? -13.020 15.209 -3.048 1.00 91.44 282 GLU A C 1
ATOM 2375 O O . GLU A 1 282 ? -12.907 15.607 -1.881 1.00 91.44 282 GLU A O 1
ATOM 2380 N N . MET A 1 283 ? -13.837 14.204 -3.382 1.00 93.19 283 MET A N 1
ATOM 2381 C CA . MET A 1 283 ? -14.642 13.476 -2.401 1.00 93.19 283 MET A CA 1
ATOM 2382 C C . MET A 1 283 ? -13.772 12.774 -1.365 1.00 93.19 283 MET A C 1
ATOM 2384 O O . MET A 1 283 ? -14.089 12.819 -0.178 1.00 93.19 283 MET A O 1
ATOM 2388 N N . TYR A 1 284 ? -12.670 12.166 -1.797 1.00 95.00 284 TYR A N 1
ATOM 2389 C CA . TYR A 1 284 ? -11.724 11.505 -0.912 1.00 95.00 284 TYR A CA 1
ATOM 2390 C C . TYR A 1 284 ? -11.064 12.482 0.066 1.00 95.00 284 TYR A C 1
ATOM 2392 O O . TYR A 1 284 ? -11.071 12.238 1.269 1.00 95.00 284 TYR A O 1
ATOM 2400 N N . ASN A 1 285 ? -10.588 13.637 -0.406 1.00 93.75 285 ASN A N 1
ATOM 2401 C CA . ASN A 1 285 ? -9.991 14.657 0.467 1.00 93.75 285 ASN A CA 1
ATOM 2402 C C . ASN A 1 285 ? -10.999 15.223 1.485 1.00 93.75 285 ASN A C 1
ATOM 2404 O O . ASN A 1 285 ? -10.680 15.413 2.664 1.00 93.75 285 ASN A O 1
ATOM 2408 N N . THR A 1 286 ? -12.240 15.448 1.044 1.00 94.69 286 THR A N 1
ATOM 2409 C CA . THR A 1 286 ? -13.334 15.886 1.926 1.00 94.69 286 THR A CA 1
ATOM 2410 C C . THR A 1 286 ? -13.646 14.824 2.979 1.00 94.69 286 THR A C 1
ATOM 2412 O O . THR A 1 286 ? -13.779 15.132 4.165 1.00 94.69 286 THR A O 1
ATOM 2415 N N . PHE A 1 287 ? -13.714 13.561 2.556 1.00 96.44 287 PHE A N 1
ATOM 2416 C CA . PHE A 1 287 ? -13.915 12.424 3.442 1.00 96.44 287 PHE A CA 1
ATOM 2417 C C . PHE A 1 287 ? -12.792 12.308 4.476 1.00 96.44 287 PHE A C 1
ATOM 2419 O O . PHE A 1 287 ? -13.099 12.212 5.660 1.00 96.44 287 PHE A O 1
ATOM 2426 N N . LEU A 1 288 ? -11.520 12.395 4.071 1.00 95.56 288 LEU A N 1
ATOM 2427 C CA . LEU A 1 288 ? -10.379 12.313 4.987 1.00 95.56 288 LEU A CA 1
ATOM 2428 C C . LEU A 1 288 ? -10.435 13.382 6.083 1.00 95.56 288 LEU A C 1
ATOM 2430 O O . LEU A 1 288 ? -10.174 13.086 7.245 1.00 95.56 288 LEU A O 1
ATOM 2434 N N . THR A 1 289 ? -10.845 14.605 5.745 1.00 94.75 289 THR A N 1
ATOM 2435 C CA . THR A 1 289 ? -10.994 15.679 6.741 1.00 94.75 289 THR A CA 1
ATOM 2436 C C . THR A 1 289 ? -12.022 15.307 7.813 1.00 94.75 289 THR A C 1
ATOM 2438 O O . THR A 1 289 ? -11.754 15.432 9.009 1.00 94.75 289 THR A O 1
ATOM 2441 N N . GLN A 1 290 ? -13.189 14.798 7.406 1.00 95.06 290 GLN A N 1
ATOM 2442 C CA . GLN A 1 290 ? -14.223 14.363 8.347 1.00 95.06 290 GLN A CA 1
ATOM 2443 C C . GLN A 1 290 ? -13.809 13.104 9.121 1.00 95.06 290 GLN A C 1
ATOM 2445 O O . GLN A 1 290 ? -14.095 12.977 10.312 1.00 95.06 290 GLN A O 1
ATOM 2450 N N . PHE A 1 291 ? -13.117 12.187 8.453 1.00 96.50 291 PHE A N 1
ATOM 2451 C CA . PHE A 1 291 ? -12.597 10.956 9.026 1.00 96.50 291 PHE A CA 1
ATOM 2452 C C . PHE A 1 291 ? -11.630 11.245 10.183 1.00 96.50 291 PHE A C 1
ATOM 2454 O O . PHE A 1 291 ? -11.803 10.703 11.274 1.00 96.50 291 PHE A O 1
ATOM 2461 N N . GLU A 1 292 ? -10.689 12.178 10.007 1.00 94.62 292 GLU A N 1
ATOM 2462 C CA . GLU A 1 292 ? -9.775 12.611 11.073 1.00 94.62 292 GLU A CA 1
ATOM 2463 C C . GLU A 1 292 ? -10.502 13.216 12.281 1.00 94.62 292 GLU A C 1
ATOM 2465 O O . GLU A 1 292 ? -10.136 12.957 13.432 1.00 94.62 292 GLU A O 1
ATOM 2470 N N . ILE A 1 293 ? -11.563 13.994 12.044 1.00 95.12 293 ILE A N 1
ATOM 2471 C CA . ILE A 1 293 ? -12.395 14.547 13.121 1.00 95.12 293 ILE A CA 1
ATOM 2472 C C . ILE A 1 293 ? -13.071 13.411 13.896 1.00 95.12 293 ILE A C 1
ATOM 2474 O O . ILE A 1 293 ? -12.996 13.376 15.125 1.00 95.12 293 ILE A O 1
ATOM 2478 N N . ASN A 1 294 ? -13.682 12.457 13.191 1.00 94.50 294 ASN A N 1
ATOM 2479 C CA . ASN A 1 294 ? -14.399 11.338 13.803 1.00 94.50 294 ASN A CA 1
ATOM 2480 C C . ASN A 1 294 ? -13.469 10.460 14.656 1.00 94.50 294 ASN A C 1
ATOM 2482 O O . ASN A 1 294 ? -13.833 10.104 15.781 1.00 94.50 294 ASN A O 1
ATOM 2486 N N . LYS A 1 295 ? -12.242 10.187 14.182 1.00 94.81 295 LYS A N 1
ATOM 2487 C CA . LYS A 1 295 ? -11.215 9.469 14.959 1.00 94.81 295 LYS A CA 1
ATOM 2488 C C . LYS A 1 295 ? -10.916 10.178 16.280 1.00 94.81 295 LYS A C 1
ATOM 2490 O O . LYS A 1 295 ? -10.980 9.563 17.344 1.00 94.81 295 LYS A O 1
ATOM 2495 N N . LYS A 1 296 ? -10.659 11.490 16.237 1.00 93.25 296 LYS A N 1
ATOM 2496 C CA . LYS A 1 296 ? -10.358 12.293 17.437 1.00 93.25 296 LYS A CA 1
ATOM 2497 C C . LYS A 1 296 ? -11.532 12.350 18.414 1.00 93.25 296 LYS A C 1
ATOM 2499 O O . LYS A 1 296 ? -11.318 12.282 19.623 1.00 93.25 296 LYS A O 1
ATOM 2504 N N . VAL A 1 297 ? -12.763 12.455 17.907 1.00 95.00 297 VAL A N 1
ATOM 2505 C CA . VAL A 1 297 ? -13.981 12.449 18.733 1.00 95.00 297 VAL A CA 1
ATOM 2506 C C . VAL A 1 297 ? -14.101 11.143 19.513 1.00 95.00 297 VAL A C 1
ATOM 2508 O O . VAL A 1 297 ? -14.334 11.187 20.720 1.00 95.00 297 VAL A O 1
ATOM 2511 N N . TYR A 1 298 ? -13.888 9.999 18.857 1.00 94.88 298 TYR A N 1
ATOM 2512 C CA . TYR A 1 298 ? -13.895 8.702 19.527 1.00 94.88 298 TYR A CA 1
ATOM 2513 C C . TYR A 1 298 ? -12.814 8.619 20.610 1.00 94.88 298 TYR A C 1
ATOM 2515 O O . TYR A 1 298 ? -13.143 8.391 21.774 1.00 94.88 298 TYR A O 1
ATOM 2523 N N . LEU A 1 299 ? -11.548 8.868 20.245 1.00 92.88 299 LEU A N 1
ATOM 2524 C CA . LEU A 1 299 ? -10.402 8.754 21.158 1.00 92.88 299 LEU A CA 1
ATOM 2525 C C . LEU A 1 299 ? -10.581 9.621 22.412 1.00 92.88 299 LEU A C 1
ATOM 2527 O O . LEU A 1 299 ? -10.269 9.188 23.522 1.00 92.88 299 LEU A O 1
ATOM 2531 N N . LYS A 1 300 ? -11.142 10.826 22.245 1.00 92.00 300 LYS A N 1
ATOM 2532 C CA . LYS A 1 300 ? -11.461 11.733 23.350 1.00 92.00 300 LYS A CA 1
ATOM 2533 C C . LYS A 1 300 ? -12.622 11.230 24.212 1.00 92.00 300 LYS A C 1
ATOM 2535 O O . LYS A 1 300 ? -12.552 11.353 25.427 1.00 92.00 300 LYS A O 1
ATOM 2540 N N . ALA A 1 301 ? -13.682 10.696 23.607 1.00 93.00 301 ALA A N 1
ATOM 2541 C CA . ALA A 1 301 ? -14.896 10.295 24.320 1.00 93.00 301 ALA A CA 1
ATOM 2542 C C . ALA A 1 301 ? -14.699 9.051 25.200 1.00 93.00 301 ALA A C 1
ATOM 2544 O O . ALA A 1 301 ? -15.200 9.006 26.322 1.00 93.00 301 ALA A O 1
ATOM 2545 N N . VAL A 1 302 ? -13.974 8.045 24.702 1.00 90.69 302 VAL A N 1
ATOM 2546 C CA . VAL A 1 302 ? -13.800 6.762 25.410 1.00 90.69 302 VAL A CA 1
ATOM 2547 C C . VAL A 1 302 ? -12.657 6.765 26.425 1.00 90.69 302 VAL A C 1
ATOM 2549 O O . VAL A 1 302 ? -12.521 5.810 27.184 1.00 90.69 302 VAL A O 1
ATOM 2552 N N . GLU A 1 303 ? -11.827 7.811 26.432 1.00 87.81 303 GLU A N 1
ATOM 2553 C CA . GLU A 1 303 ? -10.713 7.999 27.373 1.00 87.81 303 GLU A CA 1
ATOM 2554 C C . GLU A 1 303 ? -9.711 6.824 27.429 1.00 87.81 303 GLU A C 1
ATOM 2556 O O . GLU A 1 303 ? -9.157 6.519 28.484 1.00 87.81 303 GLU A O 1
ATOM 2561 N N . ARG A 1 304 ? -9.418 6.199 26.276 1.00 85.94 304 ARG A N 1
ATOM 2562 C CA . ARG A 1 304 ? -8.626 4.947 26.144 1.00 85.94 304 ARG A CA 1
ATOM 2563 C C . ARG A 1 304 ? -9.337 3.701 26.693 1.00 85.94 304 ARG A C 1
ATOM 2565 O O . ARG A 1 304 ? -8.707 2.776 27.191 1.00 85.94 304 ARG A O 1
ATOM 2572 N N . GLY A 1 305 ? -10.663 3.681 26.622 1.00 86.31 305 GLY A N 1
ATOM 2573 C CA . GLY A 1 305 ? -11.484 2.535 27.010 1.00 86.31 305 GLY A CA 1
ATOM 2574 C C . GLY A 1 305 ? -12.000 2.568 28.448 1.00 86.31 305 GLY A C 1
ATOM 2575 O O . GLY A 1 305 ? -12.840 1.740 28.787 1.00 86.31 305 GLY A O 1
ATOM 2576 N N . THR A 1 306 ? -11.573 3.532 29.273 1.00 88.62 306 THR A N 1
ATOM 2577 C CA . THR A 1 306 ? -12.008 3.638 30.677 1.00 88.62 306 THR A CA 1
ATOM 2578 C C . THR A 1 306 ? -13.440 4.151 30.803 1.00 88.62 306 THR A C 1
ATOM 2580 O O . THR A 1 306 ? -14.142 3.827 31.761 1.00 88.62 306 THR A O 1
ATOM 2583 N N . ASN A 1 307 ? -13.916 4.941 29.835 1.00 93.50 307 ASN A N 1
ATOM 2584 C CA . ASN A 1 307 ? -15.290 5.428 29.836 1.00 93.50 307 ASN A CA 1
ATOM 2585 C C . ASN A 1 307 ? -16.247 4.355 29.295 1.00 93.50 307 ASN A C 1
ATOM 2587 O O . ASN A 1 307 ? -16.581 4.324 28.106 1.00 93.50 307 ASN A O 1
ATOM 2591 N N . LYS A 1 308 ? -16.720 3.493 30.202 1.00 94.44 308 LYS A N 1
ATOM 2592 C CA . LYS A 1 308 ? -17.641 2.384 29.911 1.00 94.44 308 LYS A CA 1
ATOM 2593 C C . LYS A 1 308 ? -18.870 2.802 29.102 1.00 94.44 308 LYS A C 1
ATOM 2595 O O . LYS A 1 308 ? -19.213 2.139 28.129 1.00 94.44 308 LYS A O 1
ATOM 2600 N N . LYS A 1 309 ? -19.513 3.915 29.466 1.00 95.88 309 LYS A N 1
ATOM 2601 C CA . LYS A 1 309 ? -20.744 4.376 28.806 1.00 95.88 309 LYS A CA 1
ATOM 2602 C C . LYS A 1 309 ? -20.502 4.725 27.336 1.00 95.88 309 LYS A C 1
ATOM 2604 O O . LYS A 1 309 ? -21.297 4.359 26.472 1.00 95.88 309 LYS A O 1
ATOM 2609 N N . GLU A 1 310 ? -19.410 5.431 27.044 1.00 97.12 310 GLU A N 1
ATOM 2610 C CA . GLU A 1 310 ? -19.059 5.754 25.659 1.00 97.12 310 GLU A CA 1
ATOM 2611 C C . GLU A 1 310 ? -18.580 4.507 24.904 1.00 97.12 310 GLU A C 1
ATOM 2613 O O . GLU A 1 310 ? -18.968 4.319 23.753 1.00 97.12 310 GLU A O 1
ATOM 2618 N N . MET A 1 311 ? -17.833 3.604 25.549 1.00 96.88 311 MET A N 1
ATOM 2619 C CA . MET A 1 311 ? -17.458 2.311 24.960 1.00 96.88 311 MET A CA 1
ATOM 2620 C C . MET A 1 311 ? -18.684 1.490 24.538 1.00 96.88 311 MET A C 1
ATOM 2622 O O . MET A 1 311 ? -18.740 1.027 23.401 1.00 96.88 311 MET A O 1
ATOM 2626 N N . GLU A 1 312 ? -19.698 1.366 25.399 1.00 96.94 312 GLU A N 1
ATOM 2627 C CA . GLU A 1 312 ? -20.966 0.685 25.090 1.00 96.94 312 GLU A CA 1
ATOM 2628 C C . GLU A 1 312 ? -21.708 1.349 23.929 1.00 96.94 312 GLU A C 1
ATOM 2630 O O . GLU A 1 312 ? -22.164 0.674 23.005 1.00 96.94 312 GLU A O 1
ATOM 2635 N N . LYS A 1 313 ? -21.777 2.684 23.927 1.00 97.75 313 LYS A N 1
ATOM 2636 C CA . LYS A 1 313 ? -22.392 3.457 22.843 1.00 97.75 313 LYS A CA 1
ATOM 2637 C C . LYS A 1 313 ? -21.730 3.177 21.493 1.00 97.75 313 LYS A C 1
ATOM 2639 O O . LYS A 1 313 ? -22.438 2.907 20.525 1.00 97.75 313 LYS A O 1
ATOM 2644 N N . TYR A 1 314 ? -20.401 3.226 21.410 1.00 97.88 314 TYR A N 1
ATOM 2645 C CA . TYR A 1 314 ? -19.692 2.955 20.158 1.00 97.88 314 TYR A CA 1
ATOM 2646 C C . TYR A 1 314 ? -19.730 1.475 19.770 1.00 97.88 314 TYR A C 1
ATOM 2648 O O . TYR A 1 314 ? -19.901 1.164 18.594 1.00 97.88 314 TYR A O 1
ATOM 2656 N N . ASN A 1 315 ? -19.662 0.559 20.738 1.00 97.88 315 ASN A N 1
ATOM 2657 C CA . ASN A 1 315 ? -19.833 -0.869 20.487 1.00 97.88 315 ASN A CA 1
ATOM 2658 C C . ASN A 1 315 ? -21.212 -1.184 19.892 1.00 97.88 315 ASN A C 1
ATOM 2660 O O . ASN A 1 315 ? -21.304 -1.989 18.976 1.00 97.88 315 ASN A O 1
ATOM 2664 N N . ASN A 1 316 ? -22.275 -0.511 20.340 1.00 98.06 316 ASN A N 1
ATOM 2665 C CA . ASN A 1 316 ? -23.613 -0.680 19.765 1.00 98.06 316 ASN A CA 1
ATOM 2666 C C . ASN A 1 316 ? -23.686 -0.217 18.304 1.00 98.06 316 ASN A C 1
ATOM 2668 O O . ASN A 1 316 ? -24.374 -0.843 17.498 1.00 98.06 316 ASN A O 1
ATOM 2672 N N . ILE A 1 317 ? -22.965 0.853 17.946 1.00 98.06 317 ILE A N 1
ATOM 2673 C CA . ILE A 1 317 ? -22.834 1.287 16.547 1.00 98.06 317 ILE A CA 1
ATOM 2674 C C . ILE A 1 317 ? -22.136 0.190 15.737 1.00 98.06 317 ILE A C 1
ATOM 2676 O O . ILE A 1 317 ? -22.643 -0.219 14.696 1.00 98.06 317 ILE A O 1
ATOM 2680 N N . VAL A 1 318 ? -21.014 -0.330 16.240 1.00 97.94 318 VAL A N 1
ATOM 2681 C CA . VAL A 1 318 ? -20.262 -1.410 15.585 1.00 97.94 318 VAL A CA 1
ATOM 2682 C C . VAL A 1 318 ? -21.106 -2.672 15.420 1.00 97.94 318 VAL A C 1
ATOM 2684 O O . VAL A 1 318 ? -21.142 -3.256 14.339 1.00 97.94 318 VAL A O 1
ATOM 2687 N N . TYR A 1 319 ? -21.843 -3.064 16.454 1.00 98.00 319 TYR A N 1
ATOM 2688 C CA . TYR A 1 319 ? -22.716 -4.227 16.410 1.00 98.00 319 TYR A CA 1
ATOM 2689 C C . TYR A 1 319 ? -23.823 -4.066 15.369 1.00 98.00 319 TYR A C 1
ATOM 2691 O O . TYR A 1 319 ? -24.065 -4.978 14.583 1.00 98.00 319 TYR A O 1
ATOM 2699 N N . LYS A 1 320 ? -24.449 -2.887 15.301 1.00 98.06 320 LYS A N 1
ATOM 2700 C CA . LYS A 1 320 ? -25.502 -2.602 14.324 1.00 98.06 320 LYS A CA 1
ATOM 2701 C C . LYS A 1 320 ? -24.995 -2.649 12.879 1.00 98.06 320 LYS A C 1
ATOM 2703 O O . LYS A 1 320 ? -25.680 -3.194 12.021 1.00 98.06 320 LYS A O 1
ATOM 2708 N N . GLU A 1 321 ? -23.829 -2.066 12.609 1.00 97.62 321 GLU A N 1
ATOM 2709 C CA . GLU A 1 321 ? -23.321 -1.887 11.240 1.00 97.62 321 GLU A CA 1
ATOM 2710 C C . GLU A 1 321 ? -22.488 -3.084 10.741 1.00 97.62 321 GLU A C 1
ATOM 2712 O O . GLU A 1 321 ? -22.479 -3.385 9.547 1.00 97.62 321 GLU A O 1
ATOM 2717 N N . LEU A 1 322 ? -21.778 -3.781 11.636 1.00 96.56 322 LEU A N 1
ATOM 2718 C CA . LEU A 1 322 ? -20.846 -4.863 11.285 1.00 96.56 322 LEU A CA 1
ATOM 2719 C C . LEU A 1 322 ? -21.220 -6.227 11.884 1.00 96.56 322 LEU A C 1
ATOM 2721 O O . LEU A 1 322 ? -20.635 -7.238 11.484 1.00 96.56 322 LEU A O 1
ATOM 2725 N N . GLY A 1 323 ? -22.165 -6.282 12.829 1.00 96.75 323 GLY A N 1
ATOM 2726 C CA . GLY A 1 323 ? -22.534 -7.511 13.539 1.00 96.75 323 GLY A CA 1
ATOM 2727 C C . GLY A 1 323 ? -21.477 -7.994 14.537 1.00 96.75 323 GLY A C 1
ATOM 2728 O O . GLY A 1 323 ? -21.455 -9.176 14.869 1.00 96.75 323 GLY A O 1
ATOM 2729 N N . ILE A 1 324 ? -20.571 -7.115 14.980 1.00 96.06 324 ILE A N 1
ATOM 2730 C CA . ILE A 1 324 ? -19.458 -7.450 15.882 1.00 96.06 324 ILE A CA 1
ATOM 2731 C C . ILE A 1 324 ? -19.718 -6.842 17.260 1.00 96.06 324 ILE A C 1
ATOM 2733 O O . ILE A 1 324 ? -19.966 -5.645 17.374 1.00 96.06 324 ILE A O 1
ATOM 2737 N N . ASN A 1 325 ? -19.637 -7.659 18.310 1.00 96.44 325 ASN A N 1
ATOM 2738 C CA . ASN A 1 325 ? -19.766 -7.212 19.694 1.00 96.44 325 ASN A CA 1
ATOM 2739 C C . ASN A 1 325 ? -18.408 -7.302 20.409 1.00 96.44 325 ASN A C 1
ATOM 2741 O O . ASN A 1 325 ? -18.077 -8.322 21.007 1.00 96.44 325 ASN A O 1
ATOM 2745 N N . ASN A 1 326 ? -17.598 -6.245 20.336 1.00 95.25 326 ASN A N 1
ATOM 2746 C CA . ASN A 1 326 ? -16.260 -6.238 20.937 1.00 95.25 326 ASN A CA 1
ATOM 2747 C C . ASN A 1 326 ? -16.310 -6.314 22.473 1.00 95.25 326 ASN A C 1
ATOM 2749 O O . ASN A 1 326 ? -15.450 -6.950 23.075 1.00 95.25 326 ASN A O 1
ATOM 2753 N N . ILE A 1 327 ? -17.323 -5.723 23.116 1.00 95.94 327 ILE A N 1
ATOM 2754 C CA . ILE A 1 327 ? -17.472 -5.797 24.580 1.00 95.94 327 ILE A CA 1
ATOM 2755 C C . ILE A 1 327 ? -17.709 -7.236 25.043 1.00 95.94 327 ILE A C 1
ATOM 2757 O O . ILE A 1 327 ? -17.119 -7.660 26.033 1.00 95.94 327 ILE A O 1
ATOM 2761 N N . GLU A 1 328 ? -18.532 -7.999 24.326 1.00 95.19 328 GLU A N 1
ATOM 2762 C CA . GLU A 1 328 ? -18.761 -9.416 24.631 1.00 95.19 328 GLU A CA 1
ATOM 2763 C C . GLU A 1 328 ? -17.519 -10.272 24.362 1.00 95.19 328 GLU A C 1
ATOM 2765 O O . GLU A 1 328 ? -17.200 -11.149 25.161 1.00 95.19 328 GLU A O 1
ATOM 2770 N N . LEU A 1 329 ? -16.792 -9.984 23.277 1.00 92.81 329 LEU A N 1
ATOM 2771 C CA . LEU A 1 329 ? -15.588 -10.724 22.892 1.00 92.81 329 LEU A CA 1
ATOM 2772 C C . LEU A 1 329 ? -14.424 -10.542 23.870 1.00 92.81 329 LEU A C 1
ATOM 2774 O O . LEU A 1 329 ? -13.716 -11.504 24.155 1.00 92.81 329 LEU A O 1
ATOM 2778 N N . PHE A 1 330 ? -14.199 -9.315 24.340 1.00 92.62 330 PHE A N 1
ATOM 2779 C CA . PHE A 1 330 ? -13.037 -8.984 25.166 1.00 92.62 330 PHE A CA 1
ATOM 2780 C C . PHE A 1 330 ? -13.351 -8.885 26.654 1.00 92.62 330 PHE A C 1
ATOM 2782 O O . PHE A 1 330 ? -12.429 -8.932 27.452 1.00 92.62 330 PHE A O 1
ATOM 2789 N N . GLN A 1 331 ? -14.620 -8.748 27.043 1.00 93.88 331 GLN A N 1
ATOM 2790 C CA . GLN A 1 331 ? -15.027 -8.621 28.447 1.00 93.88 331 GLN A CA 1
ATOM 2791 C C . GLN A 1 331 ? -14.225 -7.543 29.215 1.00 93.88 331 GLN A C 1
ATOM 2793 O O . GLN A 1 331 ? -13.719 -7.802 30.303 1.00 93.88 331 GLN A O 1
ATOM 2798 N N . PRO A 1 332 ? -14.126 -6.304 28.689 1.00 90.88 332 PRO A N 1
ATOM 2799 C CA . PRO A 1 332 ? -13.187 -5.278 29.164 1.00 90.88 332 PRO A CA 1
ATOM 2800 C C . PRO A 1 332 ? -13.470 -4.727 30.574 1.00 90.88 332 PRO A C 1
ATOM 2802 O O . PRO A 1 332 ? -12.723 -3.887 31.056 1.00 90.88 332 PRO A O 1
ATOM 2805 N N . PHE A 1 333 ? -14.574 -5.137 31.203 1.00 88.75 333 PHE A N 1
ATOM 2806 C CA . PHE A 1 333 ? -15.035 -4.637 32.504 1.00 88.75 333 PHE A CA 1
ATOM 2807 C C . PHE A 1 333 ? -15.249 -5.761 33.525 1.00 88.75 333 PHE A C 1
ATOM 2809 O O . PHE A 1 333 ? -15.975 -5.564 34.498 1.00 88.75 333 PHE A O 1
ATOM 2816 N N . GLN A 1 334 ? -14.721 -6.958 33.262 1.00 79.81 334 GLN A N 1
ATOM 2817 C CA . GLN A 1 334 ? -14.656 -8.002 34.277 1.00 79.81 334 GLN A CA 1
ATOM 2818 C C . GLN A 1 334 ? -13.377 -7.807 35.084 1.00 79.81 334 GLN A C 1
ATOM 2820 O O . GLN A 1 334 ? -12.308 -7.655 34.498 1.00 79.81 334 GLN A O 1
ATOM 2825 N N . ASP A 1 335 ? -13.496 -7.802 36.411 1.00 59.22 335 ASP A N 1
ATOM 2826 C CA . ASP A 1 335 ? -12.329 -7.807 37.289 1.00 59.22 335 ASP A CA 1
ATOM 2827 C C . ASP A 1 335 ? -11.528 -9.094 37.033 1.00 59.22 335 ASP A C 1
ATOM 2829 O O . ASP A 1 335 ? -12.096 -10.195 37.054 1.00 59.22 335 ASP A O 1
ATOM 2833 N N . GLU A 1 336 ? -10.226 -8.962 36.767 1.00 51.19 336 GLU A N 1
ATOM 2834 C CA . GLU A 1 336 ? -9.313 -10.106 36.724 1.00 51.19 336 GLU A CA 1
ATOM 2835 C C . GLU A 1 336 ? -9.361 -10.804 38.091 1.00 51.19 336 GLU A C 1
ATOM 2837 O O . GLU A 1 336 ? -9.100 -10.188 39.126 1.00 51.19 336 GLU A O 1
ATOM 2842 N N . LYS A 1 337 ? -9.787 -12.070 38.102 1.00 36.31 337 LYS A N 1
ATOM 2843 C CA . LYS A 1 337 ? -9.846 -12.898 39.312 1.00 36.31 337 LYS A CA 1
ATOM 2844 C C . LYS A 1 337 ? -8.494 -13.473 39.684 1.00 36.31 337 LYS A C 1
ATOM 2846 O O . LYS A 1 337 ? -7.813 -13.970 38.760 1.00 36.31 337 LYS A O 1
#